Protein AF-0000000086187328 (afdb_homodimer)

Solvent-accessible surface area (backbone atoms only — not comparable to full-atom values): 13832 Å² total; per-residue (Å²): 127,80,75,55,45,76,73,72,72,58,50,64,67,60,31,52,56,43,47,73,70,51,75,54,71,69,56,42,40,54,40,9,50,55,28,35,58,42,25,36,45,70,52,34,49,52,51,50,50,22,64,73,55,54,53,40,34,51,48,37,48,13,64,49,66,75,44,53,52,67,60,46,43,54,48,50,51,55,36,37,51,67,58,46,31,40,77,47,74,58,89,82,36,53,33,32,24,61,50,48,69,55,57,53,48,48,54,53,48,45,48,54,41,53,72,68,50,68,73,58,54,75,74,60,66,78,104,129,80,73,57,47,76,75,71,73,57,52,65,67,61,30,52,57,43,47,73,70,50,75,55,70,67,55,43,41,55,40,8,49,56,29,35,58,41,25,36,45,70,52,33,49,54,51,51,50,22,64,72,55,54,53,40,34,50,47,37,47,12,62,49,67,74,44,54,54,67,60,47,44,53,48,49,52,54,37,37,49,66,58,48,30,39,76,47,74,58,89,81,35,54,32,34,24,62,48,47,70,56,56,51,47,46,53,51,49,45,48,55,42,54,72,67,50,68,74,58,54,74,74,60,65,78,106

Secondary structure (DSSP, 8-state):
-----SS----HHHHHHHHHHPPPHHHHHHHHHHHHHHT-HHHHHHHHHHHHHS-EEHHHHHHHHT--HHHHHHHHHHHHHTTSEEEEEETTEEEEEESSHHHHHHHHHHHHHHHH-----HHHH--/-----SS----HHHHHHHHHHPPPHHHHHHHHHHHHHHT-HHHHHHHHHHHHHS-EEHHHHHHHHT--HHHHHHHHHHHHHTTSEEEEEETTEEEEEESSHHHHHHHHHHHHHHHH-----HHHH--

Nearest PDB structures (foldseek):
  1r22-assembly1_B  TM=9.665E-01  e=3.505E-08  Synechococcus elongatus PCC 7942 = FACHB-805
  6cdb-assembly1_A  TM=9.404E-01  e=9.919E-08  Staphylococcus aureus
  6cda-assembly1_A-2  TM=9.310E-01  e=1.130E-07  Staphylococcus aureus
  3f72-assembly1_B  TM=9.277E-01  e=3.641E-07  Staphylococcus aureus
  1u2w-assembly2_C  TM=8.969E-01  e=2.399E-06  Staphylococcus aureus

pLDDT: mean 88.68, std 14.96, range [42.22, 98.44]

InterPro domains:
  IPR001845 HTH ArsR-type DNA-binding domain [PF01022] (40-85)
  IPR001845 HTH ArsR-type DNA-binding domain [PR00778] (35-50)
  IPR001845 HTH ArsR-type DNA-binding domain [PR00778] (55-66)
  IPR001845 HTH ArsR-type DNA-binding domain [PR00778] (68-83)
  IPR001845 HTH ArsR-type DNA-binding domain [PR00778] (83-98)
  IPR001845 HTH ArsR-type DNA-binding domain [PS50987] (23-118)
  IPR001845 HTH ArsR-type DNA-binding domain [SM00418] (33-112)
  IPR011991 ArsR-like helix-turn-helix domain [cd00090] (35-98)
  IPR036388 Winged helix-like DNA-binding domain superfamily [G3DSA:1.10.10.10] (1-118)
  IPR036390 Winged helix DNA-binding domain superfamily [SSF46785] (18-113)
  IPR051011 Metal-responsive transcriptional regulator [PTHR43132] (14-117)

Sequence (254 aa):
MRDTCEDRLVDPERVSDVRTRMPSSPEVKNLADVFALLGDPNRLRLLVALSEAGELCVCDLAATCAMSESAVSHALRLLRAHRVVAVSRRGRRAYYRLEDAHVRMLLDLGRSHTEHATPLHPAEVAQMRDTCEDRLVDPERVSDVRTRMPSSPEVKNLADVFALLGDPNRLRLLVALSEAGELCVCDLAATCAMSESAVSHALRLLRAHRVVAVSRRGRRAYYRLEDAHVRMLLDLGRSHTEHATPLHPAEVAQ

Organism: NCBI:txid1656884

Structure (mmCIF, N/CA/C/O backbone):
data_AF-0000000086187328-model_v1
#
loop_
_entity.id
_entity.type
_entity.pdbx_description
1 polymer 'Helix-turn-helix transcriptional regulator'
#
loop_
_atom_site.group_PDB
_atom_site.id
_atom_site.type_symbol
_atom_site.label_atom_id
_atom_site.label_alt_id
_atom_site.label_comp_id
_atom_site.label_asym_id
_atom_site.label_entity_id
_atom_site.label_seq_id
_atom_site.pdbx_PDB_ins_code
_atom_site.Cartn_x
_atom_site.Cartn_y
_atom_site.Cartn_z
_atom_site.occupancy
_atom_site.B_iso_or_equiv
_atom_site.auth_seq_id
_atom_site.auth_comp_id
_atom_site.auth_asym_id
_atom_site.auth_atom_id
_atom_site.pdbx_PDB_model_num
ATOM 1 N N . MET A 1 1 ? 11.82 -14.109 -22.047 1 42.47 1 MET A N 1
ATOM 2 C CA . MET A 1 1 ? 11.297 -15.461 -22.172 1 42.47 1 MET A CA 1
ATOM 3 C C . MET A 1 1 ? 9.922 -15.57 -21.516 1 42.47 1 MET A C 1
ATOM 5 O O . MET A 1 1 ? 9.719 -15.086 -20.406 1 42.47 1 MET A O 1
ATOM 9 N N . ARG A 1 2 ? 8.93 -15.727 -22.359 1 51.53 2 ARG A N 1
ATOM 10 C CA . ARG A 1 2 ? 7.531 -15.844 -21.953 1 51.53 2 ARG A CA 1
ATOM 11 C C . ARG A 1 2 ? 7.355 -16.984 -20.938 1 51.53 2 ARG A C 1
ATOM 13 O O . ARG A 1 2 ? 7.715 -18.125 -21.219 1 51.53 2 ARG A O 1
ATOM 20 N N . ASP A 1 3 ? 7.465 -16.688 -19.719 1 54.62 3 ASP A N 1
ATOM 21 C CA . ASP A 1 3 ? 7.27 -17.75 -18.734 1 54.62 3 ASP A CA 1
ATOM 22 C C . ASP A 1 3 ? 5.953 -18.5 -18.984 1 54.62 3 ASP A C 1
ATOM 24 O O . ASP A 1 3 ? 4.953 -18.219 -18.312 1 54.62 3 ASP A O 1
ATOM 28 N N . THR A 1 4 ? 5.73 -18.719 -20.266 1 54.19 4 THR A N 1
ATOM 29 C CA . THR A 1 4 ? 4.477 -19.406 -20.547 1 54.19 4 THR A CA 1
ATOM 30 C C . THR A 1 4 ? 4.559 -20.875 -20.109 1 54.19 4 THR A C 1
ATOM 32 O O . THR A 1 4 ? 5.602 -21.516 -20.25 1 54.19 4 THR A O 1
ATOM 35 N N . CYS A 1 5 ? 3.73 -21.25 -19.141 1 57.16 5 CYS A N 1
ATOM 36 C 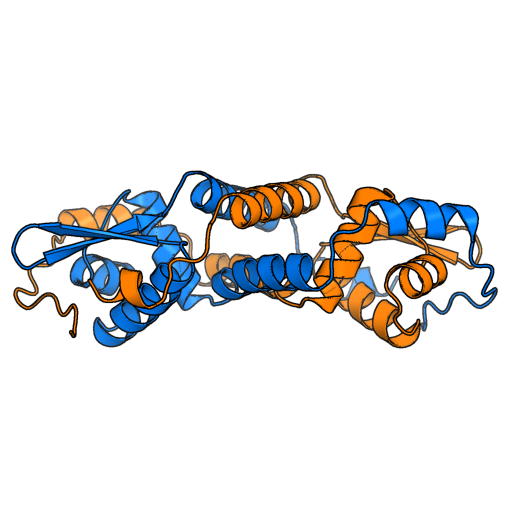CA . CYS A 1 5 ? 3.602 -22.672 -18.797 1 57.16 5 CYS A CA 1
ATOM 37 C C . CYS A 1 5 ? 3.248 -23.5 -20.016 1 57.16 5 CYS A C 1
ATOM 39 O O . CYS A 1 5 ? 2.158 -23.359 -20.578 1 57.16 5 CYS A O 1
ATOM 41 N N . GLU A 1 6 ? 4.109 -23.766 -20.859 1 53.56 6 GLU A N 1
ATOM 42 C CA . GLU A 1 6 ? 3.812 -24.656 -22 1 53.56 6 GLU A CA 1
ATOM 43 C C . GLU A 1 6 ? 2.811 -25.734 -21.609 1 53.56 6 GLU A C 1
ATOM 45 O O . GLU A 1 6 ? 1.955 -26.109 -22.406 1 53.56 6 GLU A O 1
ATOM 50 N N . ASP A 1 7 ? 3.244 -26.609 -20.641 1 56.22 7 ASP A N 1
ATOM 51 C CA . ASP A 1 7 ? 2.262 -27.641 -20.328 1 56.22 7 ASP A CA 1
ATOM 52 C C . ASP A 1 7 ? 1.165 -27.109 -19.422 1 56.22 7 ASP A C 1
ATOM 54 O O . ASP A 1 7 ? 1.433 -26.734 -18.266 1 56.22 7 ASP A O 1
ATOM 58 N N . ARG A 1 8 ? 0.18 -26.5 -19.953 1 61.62 8 ARG A N 1
ATOM 59 C CA . ARG A 1 8 ? -1.033 -25.938 -19.375 1 61.62 8 ARG A CA 1
ATOM 60 C C . ARG A 1 8 ? -1.608 -26.844 -18.297 1 61.62 8 ARG A C 1
ATOM 62 O O . ARG A 1 8 ? -2.781 -27.219 -18.344 1 61.62 8 ARG A O 1
ATOM 69 N N . LEU A 1 9 ? -0.708 -27.672 -17.656 1 77.94 9 LEU A N 1
ATOM 70 C CA . LEU A 1 9 ? -1.38 -28.578 -16.719 1 77.94 9 LEU A CA 1
ATOM 71 C C . LEU A 1 9 ? -1.799 -27.844 -15.461 1 77.94 9 LEU A C 1
ATOM 73 O O . LEU A 1 9 ? -1.062 -27.828 -14.469 1 77.94 9 LEU A O 1
ATOM 77 N N . VAL A 1 10 ? -2.861 -27.203 -15.586 1 86.38 10 VAL A N 1
ATOM 78 C CA . VAL A 1 10 ? -3.502 -26.594 -14.422 1 86.38 10 VAL A CA 1
ATOM 79 C C . VAL A 1 10 ? -3.883 -27.688 -13.414 1 86.38 10 VAL A C 1
ATOM 81 O O . VAL A 1 10 ? -4.371 -28.75 -13.797 1 86.38 10 VAL A O 1
ATOM 84 N N . ASP A 1 11 ? -3.463 -27.484 -12.18 1 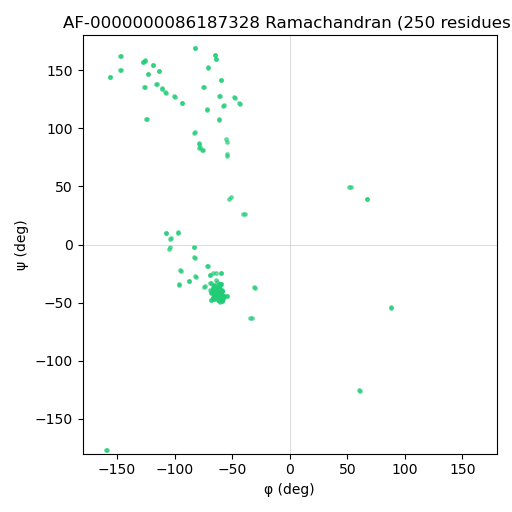91.56 11 ASP A N 1
ATOM 85 C CA . ASP A 1 11 ? -3.91 -28.344 -11.094 1 91.56 11 ASP A CA 1
ATOM 86 C C . ASP A 1 11 ? -5.273 -27.906 -10.562 1 91.56 11 ASP A C 1
ATOM 88 O O . ASP A 1 11 ? -5.355 -27.031 -9.703 1 91.56 11 ASP A O 1
ATOM 92 N N . PRO A 1 12 ? -6.336 -28.578 -11.086 1 92.06 12 PRO A N 1
ATOM 93 C CA . PRO A 1 12 ? -7.68 -28.078 -10.781 1 92.06 12 PRO A CA 1
ATOM 94 C C . PRO A 1 12 ? -7.984 -28.078 -9.289 1 92.06 12 PRO A C 1
ATOM 96 O O . PRO A 1 12 ? -8.727 -27.219 -8.805 1 92.06 12 PRO A O 1
ATOM 99 N N . GLU A 1 13 ? -7.449 -29.062 -8.555 1 93.38 13 GLU A N 1
ATOM 100 C CA . GLU A 1 13 ? -7.691 -29.109 -7.117 1 93.38 13 GLU A CA 1
ATOM 101 C C . GLU A 1 13 ? -7.047 -27.938 -6.398 1 93.38 13 GLU A C 1
ATOM 103 O O . GLU A 1 13 ? -7.668 -27.312 -5.527 1 93.38 13 GLU A O 1
ATOM 108 N N . ARG A 1 14 ? -5.832 -27.672 -6.734 1 93.31 14 ARG A N 1
ATOM 109 C CA . ARG A 1 14 ? -5.117 -26.547 -6.133 1 93.31 14 ARG A CA 1
ATOM 110 C C . ARG A 1 14 ? -5.797 -25.219 -6.473 1 93.31 14 ARG A C 1
ATOM 112 O O . ARG A 1 14 ? -5.977 -24.375 -5.602 1 93.31 14 ARG A O 1
ATOM 119 N N . VAL A 1 15 ? -6.16 -25.047 -7.688 1 95.38 15 VAL A N 1
ATOM 120 C CA . VAL A 1 15 ? -6.816 -23.828 -8.148 1 95.38 15 VAL A CA 1
ATOM 121 C C . VAL A 1 15 ? -8.133 -23.625 -7.395 1 95.38 15 VAL A C 1
ATOM 123 O O . VAL A 1 15 ? -8.422 -22.531 -6.922 1 95.38 15 VAL A O 1
ATOM 126 N N . SER A 1 16 ? -8.898 -24.719 -7.328 1 95.12 16 SER A N 1
ATOM 127 C CA . SER A 1 16 ? -10.18 -24.641 -6.629 1 95.12 16 SER A CA 1
ATOM 128 C C . SER A 1 16 ? -9.992 -24.266 -5.164 1 95.12 16 SER A C 1
ATOM 130 O O . SER A 1 16 ? -10.734 -23.453 -4.621 1 95.12 16 SER A O 1
ATOM 132 N N . ASP A 1 17 ? -9.023 -24.859 -4.531 1 96.19 17 ASP A N 1
ATOM 133 C CA . ASP A 1 17 ? -8.734 -24.594 -3.129 1 96.19 17 ASP A CA 1
ATOM 134 C C . ASP A 1 17 ? -8.414 -23.109 -2.908 1 96.19 17 ASP A C 1
ATOM 136 O O . ASP A 1 17 ? -8.961 -22.484 -1.998 1 96.19 17 ASP A O 1
ATOM 140 N N . VAL A 1 18 ? -7.562 -22.531 -3.705 1 96.69 18 VAL A N 1
ATOM 141 C CA . VAL A 1 18 ? -7.164 -21.125 -3.576 1 96.69 18 VAL A CA 1
ATOM 142 C C . VAL A 1 18 ? -8.359 -20.219 -3.871 1 96.69 18 VAL A C 1
ATOM 144 O O . VAL A 1 18 ? -8.586 -19.234 -3.172 1 96.69 18 VAL A O 1
ATOM 147 N N . ARG A 1 19 ? -9.141 -20.562 -4.879 1 95.88 19 ARG A N 1
ATOM 148 C CA . ARG A 1 19 ? -10.266 -19.734 -5.301 1 95.88 19 ARG A CA 1
ATOM 149 C C . ARG A 1 19 ? -11.273 -19.562 -4.168 1 95.88 19 ARG A C 1
ATOM 151 O O . ARG A 1 19 ? -11.891 -18.5 -4.031 1 95.88 19 ARG A O 1
ATOM 158 N N . THR A 1 20 ? -11.414 -20.609 -3.342 1 95.75 20 THR A N 1
ATOM 159 C CA . THR A 1 20 ? -12.398 -20.578 -2.264 1 95.75 20 THR A CA 1
ATOM 160 C C . THR A 1 20 ? -11.961 -19.625 -1.163 1 95.75 20 THR A C 1
ATOM 162 O O . THR A 1 20 ? -12.781 -19.188 -0.354 1 95.75 20 THR A O 1
ATOM 165 N N . ARG A 1 21 ? -10.734 -19.281 -1.108 1 95.31 21 ARG A N 1
ATOM 166 C CA . ARG A 1 21 ? -10.188 -18.438 -0.048 1 95.31 21 ARG A CA 1
ATOM 167 C C . ARG A 1 21 ? -9.945 -17.016 -0.543 1 95.31 21 ARG A C 1
ATOM 169 O O . ARG A 1 21 ? -9.547 -16.141 0.228 1 95.31 21 ARG A O 1
ATOM 176 N N . MET A 1 22 ? -10.211 -16.828 -1.791 1 95.62 22 MET A N 1
ATOM 177 C CA . MET A 1 22 ? -9.977 -15.531 -2.404 1 95.62 22 MET A CA 1
ATOM 178 C C . MET A 1 22 ? -11.047 -14.531 -1.996 1 95.62 22 MET A C 1
ATOM 180 O O . MET A 1 22 ? -12.234 -14.859 -1.979 1 95.62 22 MET A O 1
ATOM 184 N N . PRO A 1 23 ? -10.695 -13.305 -1.65 1 95.06 23 PRO A N 1
ATOM 185 C CA . PRO A 1 23 ? -11.719 -12.273 -1.479 1 95.06 23 PRO A CA 1
ATOM 186 C C . PRO A 1 23 ? -12.453 -11.945 -2.777 1 95.06 23 PRO A C 1
ATOM 188 O O . PRO A 1 23 ? -11.969 -12.281 -3.863 1 95.06 23 PRO A O 1
ATOM 191 N N . SER A 1 24 ? -13.648 -11.352 -2.588 1 95.56 24 SER A N 1
ATOM 192 C CA . SER A 1 24 ? -14.43 -10.93 -3.744 1 95.56 24 SER A CA 1
ATOM 193 C C . SER A 1 24 ? -13.719 -9.82 -4.52 1 95.56 24 SER A C 1
ATOM 195 O O . SER A 1 24 ? -12.797 -9.195 -4.004 1 95.56 24 SER A O 1
ATOM 197 N N . SER A 1 25 ? -14.133 -9.555 -5.793 1 95.44 25 SER A N 1
ATOM 198 C CA . SER A 1 25 ? -13.531 -8.531 -6.637 1 95.44 25 SER A CA 1
ATOM 199 C C . SER A 1 25 ? -13.672 -7.148 -6.012 1 95.44 25 SER A C 1
ATOM 201 O O . SER A 1 25 ? -12.719 -6.363 -6 1 95.44 25 SER A O 1
ATOM 203 N N . PRO A 1 26 ? -14.859 -6.832 -5.418 1 95.12 26 PRO A N 1
ATOM 204 C CA . PRO A 1 26 ? -14.977 -5.527 -4.762 1 95.12 26 PRO A CA 1
ATOM 205 C C . PRO A 1 26 ? -14.039 -5.383 -3.562 1 95.12 26 PRO A C 1
ATOM 207 O O . PRO A 1 26 ? -13.523 -4.293 -3.307 1 95.12 26 PRO A O 1
ATOM 210 N N . GLU A 1 27 ? -13.859 -6.441 -2.854 1 94.69 27 GLU A N 1
ATOM 211 C CA . GLU A 1 27 ? -12.953 -6.398 -1.716 1 94.69 27 GLU A CA 1
ATOM 212 C C . GLU A 1 27 ? -11.516 -6.137 -2.168 1 94.69 27 GLU A C 1
ATOM 214 O O . GLU A 1 27 ? -10.797 -5.348 -1.55 1 94.69 27 GLU A O 1
ATOM 219 N N . VAL A 1 28 ? -11.156 -6.785 -3.223 1 96.5 28 VAL A N 1
ATOM 220 C CA . VAL A 1 28 ? -9.82 -6.582 -3.768 1 96.5 28 VAL A CA 1
ATOM 221 C C . VAL A 1 28 ? -9.672 -5.141 -4.254 1 96.5 28 VAL A C 1
ATOM 223 O O . VAL A 1 28 ? -8.641 -4.5 -4.02 1 96.5 28 VAL A O 1
ATOM 226 N N . LYS A 1 29 ? -10.648 -4.676 -4.91 1 96.44 29 LYS A N 1
ATOM 227 C CA . LYS A 1 29 ? -10.617 -3.307 -5.422 1 96.44 29 LYS A CA 1
ATOM 228 C C . LYS A 1 29 ? -10.508 -2.297 -4.281 1 96.44 29 LYS A C 1
ATOM 230 O O . LYS A 1 29 ? -9.75 -1.331 -4.371 1 96.44 29 LYS A O 1
ATOM 235 N N . ASN A 1 30 ? -11.297 -2.492 -3.227 1 93.19 30 ASN A N 1
ATOM 236 C CA . ASN A 1 30 ? -11.219 -1.609 -2.068 1 93.19 30 ASN A CA 1
ATOM 237 C C . ASN A 1 30 ? -9.812 -1.591 -1.468 1 93.19 30 ASN A C 1
ATOM 239 O O . ASN A 1 30 ? -9.297 -0.527 -1.124 1 93.19 30 ASN A O 1
ATOM 243 N N . LEU A 1 31 ? -9.305 -2.762 -1.343 1 94.75 31 LEU A N 1
ATOM 244 C CA . LEU A 1 31 ? -7.949 -2.889 -0.815 1 94.75 31 LEU A CA 1
ATOM 245 C C . LEU A 1 31 ? -6.945 -2.195 -1.728 1 94.75 31 LEU A C 1
ATOM 247 O O . LEU A 1 31 ? -6.082 -1.448 -1.256 1 94.75 31 LEU A O 1
ATOM 251 N N . ALA A 1 32 ? -7.109 -2.402 -3.027 1 97.25 32 ALA A N 1
ATOM 252 C CA . ALA A 1 32 ? -6.227 -1.766 -4 1 97.25 32 ALA A CA 1
ATOM 253 C C . ALA A 1 32 ? -6.328 -0.245 -3.92 1 97.25 32 ALA A C 1
ATOM 255 O O . ALA A 1 32 ? -5.324 0.458 -4.043 1 97.25 32 ALA A O 1
ATOM 256 N N . ASP A 1 33 ? -7.469 0.259 -3.703 1 94.06 33 ASP A N 1
ATOM 257 C CA . ASP A 1 33 ? -7.691 1.697 -3.604 1 94.06 33 ASP A CA 1
ATOM 258 C C . ASP A 1 33 ? -6.902 2.297 -2.439 1 94.06 33 ASP A C 1
ATOM 260 O O . ASP A 1 33 ? -6.332 3.381 -2.564 1 94.06 33 ASP A O 1
ATOM 264 N N . VAL A 1 34 ? -6.891 1.599 -1.36 1 92.75 34 VAL A N 1
ATOM 265 C CA . VAL A 1 34 ? -6.152 2.066 -0.192 1 92.75 34 VAL A CA 1
ATOM 266 C C . VAL A 1 34 ? -4.664 2.152 -0.521 1 92.75 34 VAL A C 1
ATOM 268 O O . VAL A 1 34 ? -4.02 3.166 -0.248 1 92.75 34 VAL A O 1
ATOM 271 N N . PHE A 1 35 ? -4.152 1.093 -1.113 1 96.81 35 PHE A N 1
ATOM 272 C CA . PHE A 1 35 ? -2.736 1.093 -1.469 1 96.81 35 PHE A CA 1
ATOM 273 C C . PHE A 1 35 ? -2.438 2.176 -2.498 1 96.81 35 PHE A C 1
ATOM 275 O O . PHE A 1 35 ? -1.388 2.82 -2.441 1 96.81 35 PHE A O 1
ATOM 282 N N . ALA A 1 36 ? -3.359 2.369 -3.395 1 96.88 36 ALA A N 1
ATOM 283 C CA . ALA A 1 36 ? -3.186 3.391 -4.426 1 96.88 36 ALA A CA 1
ATOM 284 C C . ALA A 1 36 ? -3.1 4.781 -3.805 1 96.88 36 ALA A C 1
ATOM 286 O O . ALA A 1 36 ? -2.338 5.633 -4.273 1 96.88 36 ALA A O 1
ATOM 287 N N . LEU A 1 37 ? -3.842 4.996 -2.812 1 94.44 37 LEU A N 1
ATOM 288 C CA . LEU A 1 37 ? -3.801 6.277 -2.115 1 94.44 37 LEU A CA 1
ATOM 289 C C . LEU A 1 37 ? -2.416 6.535 -1.532 1 94.44 37 LEU A C 1
ATOM 291 O O . LEU A 1 37 ? -1.95 7.676 -1.508 1 94.44 37 LEU A O 1
ATOM 295 N N . LEU A 1 38 ? -1.812 5.504 -1.114 1 96.5 38 LEU A N 1
ATOM 296 C CA . LEU A 1 38 ? -0.49 5.594 -0.506 1 96.5 38 LEU A CA 1
ATOM 297 C C . LEU A 1 38 ? 0.598 5.633 -1.575 1 96.5 38 LEU A C 1
ATOM 299 O O . LEU A 1 38 ? 1.757 5.934 -1.276 1 96.5 38 LEU A O 1
ATOM 303 N N . GLY A 1 39 ? 0.173 5.359 -2.793 1 97.62 39 GLY A N 1
ATOM 304 C CA . GLY A 1 39 ? 1.139 5.211 -3.871 1 97.62 39 GLY A CA 1
ATOM 305 C C . GLY A 1 39 ? 1.558 6.535 -4.48 1 97.62 39 GLY A C 1
ATOM 306 O O . GLY A 1 39 ? 2.406 6.574 -5.375 1 97.62 39 GLY A O 1
ATOM 307 N N . ASP A 1 40 ? 1.029 7.664 -4.055 1 97.5 40 ASP A N 1
ATOM 308 C CA . ASP A 1 40 ? 1.421 9.008 -4.48 1 97.5 40 ASP A CA 1
ATOM 309 C C . ASP A 1 40 ? 2.463 9.594 -3.533 1 97.5 40 ASP A C 1
ATOM 311 O O . ASP A 1 40 ? 2.221 9.719 -2.33 1 97.5 40 ASP A O 1
ATOM 315 N N . PRO A 1 41 ? 3.637 9.953 -4.137 1 97.56 41 PRO A N 1
ATOM 316 C CA . PRO A 1 41 ? 4.711 10.398 -3.246 1 97.56 41 PRO A CA 1
ATOM 317 C C . PRO A 1 41 ? 4.34 11.641 -2.443 1 97.56 41 PRO A C 1
ATOM 319 O O . PRO A 1 41 ? 4.777 11.797 -1.3 1 97.56 41 PRO A O 1
ATOM 322 N N . ASN A 1 42 ? 3.582 12.508 -3 1 97.06 42 ASN A N 1
ATOM 323 C CA . ASN A 1 42 ? 3.191 13.711 -2.27 1 97.06 42 ASN A CA 1
ATOM 324 C C . ASN A 1 42 ? 2.256 13.383 -1.109 1 97.06 42 ASN A C 1
ATOM 326 O O . ASN A 1 42 ? 2.463 13.844 0.012 1 97.06 42 ASN A O 1
ATOM 330 N N . ARG A 1 43 ? 1.288 12.609 -1.367 1 97.94 43 ARG A N 1
ATOM 331 C CA . ARG A 1 43 ? 0.394 12.188 -0.294 1 97.94 43 ARG A CA 1
ATOM 332 C C . ARG A 1 43 ? 1.15 11.398 0.771 1 97.94 43 ARG A C 1
ATOM 334 O O . ARG A 1 43 ? 0.902 11.562 1.967 1 97.94 43 ARG A O 1
ATOM 341 N N . LEU A 1 44 ? 1.991 10.57 0.301 1 98.12 44 LEU A N 1
ATOM 342 C CA . LEU A 1 44 ? 2.75 9.75 1.235 1 98.12 44 LEU A CA 1
ATOM 343 C C . LEU A 1 44 ? 3.627 10.609 2.135 1 98.12 44 LEU A C 1
ATOM 345 O O . LEU A 1 44 ? 3.783 10.32 3.322 1 98.12 44 LEU A O 1
ATOM 349 N N . ARG A 1 45 ? 4.191 11.602 1.599 1 98.12 45 ARG A N 1
ATOM 350 C CA . ARG A 1 45 ? 5.02 12.516 2.381 1 98.12 45 ARG A CA 1
ATOM 351 C C . ARG A 1 45 ? 4.215 13.148 3.508 1 98.12 45 ARG A C 1
ATOM 353 O O . ARG A 1 45 ? 4.699 13.266 4.637 1 98.12 45 ARG A O 1
ATOM 360 N N . LEU A 1 46 ? 3.025 13.555 3.225 1 98.44 46 LEU A N 1
ATOM 361 C CA . LEU A 1 46 ? 2.143 14.117 4.242 1 98.44 46 LEU A CA 1
ATOM 362 C C . LEU A 1 46 ? 1.87 13.102 5.344 1 98.44 46 LEU A C 1
ATOM 364 O O . LEU A 1 46 ? 1.888 13.445 6.527 1 98.44 46 LEU A O 1
ATOM 368 N N . LEU A 1 47 ? 1.633 11.891 4.918 1 98.44 47 LEU A N 1
ATOM 369 C CA . LEU A 1 47 ? 1.305 10.844 5.875 1 98.44 47 LEU A CA 1
ATOM 370 C C . LEU A 1 47 ? 2.504 10.516 6.762 1 98.44 47 LEU A C 1
ATOM 372 O O . LEU A 1 47 ? 2.35 10.266 7.957 1 98.44 47 LEU A O 1
ATOM 376 N N . VAL A 1 48 ? 3.637 10.508 6.188 1 98 48 VAL A N 1
ATOM 377 C CA . VAL A 1 48 ? 4.848 10.266 6.965 1 98 48 VAL A CA 1
ATOM 378 C C . VAL A 1 48 ? 5.055 11.391 7.969 1 98 48 VAL A C 1
ATOM 380 O O . VAL A 1 48 ? 5.375 11.141 9.133 1 98 48 VAL A O 1
ATOM 383 N N . ALA A 1 49 ? 4.859 12.625 7.547 1 98.38 49 ALA A N 1
ATOM 384 C CA . ALA A 1 49 ? 4.957 13.773 8.445 1 98.38 49 ALA A CA 1
ATOM 385 C C . ALA A 1 49 ? 3.994 13.633 9.625 1 98.38 49 ALA A C 1
ATOM 387 O O . ALA A 1 49 ? 4.367 13.867 10.773 1 98.38 49 ALA A O 1
ATOM 388 N N . LEU A 1 50 ? 2.82 13.234 9.336 1 98.25 50 LEU A N 1
ATOM 389 C CA . LEU A 1 50 ? 1.813 13.047 10.383 1 98.25 50 LEU A CA 1
ATOM 390 C C . LEU A 1 50 ? 2.209 11.906 11.32 1 98.25 50 LEU A C 1
ATOM 392 O O . LEU A 1 50 ? 1.981 11.992 12.523 1 98.25 50 LEU A O 1
ATOM 396 N N . SER A 1 51 ? 2.693 10.867 10.68 1 97.5 51 SER A N 1
ATOM 397 C CA . SER A 1 51 ? 3.133 9.742 11.5 1 97.5 51 SER A CA 1
ATOM 398 C C . SER A 1 51 ? 4.219 10.164 12.484 1 97.5 51 SER A C 1
ATOM 400 O O . SER A 1 51 ? 4.227 9.727 13.633 1 97.5 51 SER A O 1
ATOM 402 N N . GLU A 1 52 ? 5.094 10.969 12.109 1 96.44 52 GLU A N 1
ATOM 403 C CA . GLU A 1 52 ? 6.207 11.43 12.93 1 96.44 52 GLU A CA 1
ATOM 404 C C . GLU A 1 52 ? 5.734 12.43 13.984 1 96.44 52 GLU A C 1
ATOM 406 O O . GLU A 1 52 ? 6.203 12.414 15.125 1 96.44 52 GLU A O 1
ATOM 411 N N . ALA A 1 53 ? 4.789 13.25 13.641 1 96.88 53 ALA A N 1
ATOM 412 C CA . ALA A 1 53 ? 4.402 14.375 14.484 1 96.88 53 ALA A CA 1
ATOM 413 C C . ALA A 1 53 ? 3.227 14.008 15.383 1 96.88 53 ALA A C 1
ATOM 415 O O . ALA A 1 53 ? 2.986 14.664 16.391 1 96.88 53 ALA A O 1
ATOM 416 N N . GLY A 1 54 ? 2.455 12.992 14.984 1 96.56 54 GLY A N 1
ATOM 417 C CA . GLY A 1 54 ? 1.206 12.688 15.656 1 96.56 54 GLY A CA 1
ATOM 418 C C . GLY A 1 54 ? 0.019 13.445 15.094 1 96.56 54 GLY A C 1
ATOM 419 O O . GLY A 1 54 ? -0.979 12.836 14.703 1 96.56 54 GLY A O 1
ATOM 420 N N . GLU A 1 55 ? 0.131 14.758 15.039 1 96.88 55 GLU A N 1
ATOM 421 C CA . GLU A 1 55 ? -0.882 15.656 14.484 1 96.88 55 GLU A CA 1
ATOM 422 C C . GLU A 1 55 ? -0.266 16.969 14.031 1 96.88 55 GLU A C 1
ATOM 424 O O . GLU A 1 55 ? 0.653 17.484 14.664 1 96.88 55 GLU A O 1
ATOM 429 N N . LEU A 1 56 ? -0.805 17.5 12.93 1 96.88 56 LEU A N 1
ATOM 430 C CA . LEU A 1 56 ? -0.344 18.781 12.398 1 96.88 56 LEU A CA 1
ATOM 431 C C . LEU A 1 56 ? -1.492 19.547 11.75 1 96.88 56 LEU A C 1
ATOM 433 O O . LEU A 1 56 ? -2.432 18.938 11.227 1 96.88 56 LEU A O 1
ATOM 437 N N . CYS A 1 57 ? -1.404 20.859 11.797 1 95.5 57 CYS A N 1
ATOM 438 C CA . CYS A 1 57 ? -2.355 21.641 11.023 1 95.5 57 CYS A CA 1
ATOM 439 C C . CYS A 1 57 ? -1.913 21.766 9.57 1 95.5 57 CYS A C 1
ATOM 441 O O . CYS A 1 57 ? -0.771 21.438 9.234 1 95.5 57 CYS A O 1
ATOM 443 N N . VAL A 1 58 ? -2.775 22.25 8.719 1 95.38 58 VAL A N 1
ATOM 444 C CA . VAL A 1 58 ? -2.545 22.328 7.285 1 95.38 58 VAL A CA 1
ATOM 445 C C . VAL A 1 58 ? -1.303 23.172 7.008 1 95.38 58 VAL A C 1
ATOM 447 O O . VAL A 1 58 ? -0.438 22.781 6.223 1 95.38 58 VAL A O 1
ATOM 450 N N . CYS A 1 59 ? -1.137 24.312 7.691 1 94.19 59 CYS A N 1
ATOM 4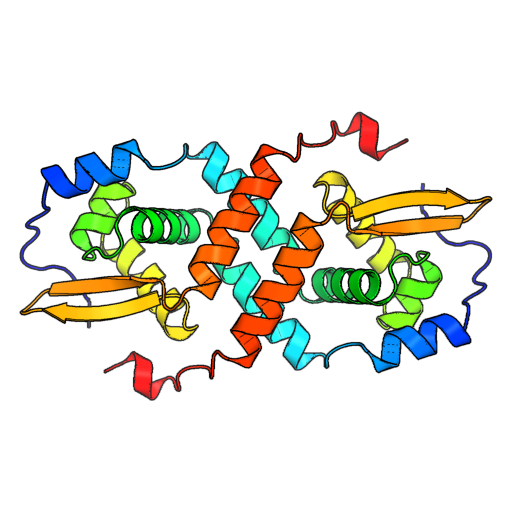51 C CA . CYS A 1 59 ? -0.019 25.203 7.43 1 94.19 59 CYS A CA 1
ATOM 452 C C . CYS A 1 59 ? 1.301 24.578 7.863 1 94.19 59 CYS A C 1
ATOM 454 O O . CYS A 1 59 ? 2.314 24.719 7.176 1 94.19 59 CYS A O 1
ATOM 456 N N . ASP A 1 60 ? 1.289 23.891 9.031 1 96.19 60 ASP A N 1
ATOM 457 C CA . ASP A 1 60 ? 2.5 23.203 9.469 1 96.19 60 ASP A CA 1
ATOM 458 C C . ASP A 1 60 ? 2.871 22.078 8.492 1 96.19 60 ASP A C 1
ATOM 460 O O . ASP A 1 60 ? 4.051 21.859 8.219 1 96.19 60 ASP A O 1
ATOM 464 N N . LEU A 1 61 ? 1.899 21.344 8.016 1 97.12 61 LEU A N 1
ATOM 465 C CA . LEU A 1 61 ? 2.131 20.281 7.043 1 97.12 61 LEU A CA 1
ATOM 466 C C . LEU A 1 61 ? 2.727 20.844 5.758 1 97.12 61 LEU A C 1
ATOM 468 O O . LEU A 1 61 ? 3.674 20.281 5.203 1 97.12 61 LEU A O 1
ATOM 472 N N . ALA A 1 62 ? 2.119 21.953 5.301 1 96.81 62 ALA A N 1
ATOM 473 C CA . ALA A 1 62 ? 2.592 22.594 4.082 1 96.81 62 ALA A CA 1
ATOM 474 C C . ALA A 1 62 ? 4.051 23.016 4.219 1 96.81 62 ALA A C 1
ATOM 476 O O . ALA A 1 62 ? 4.859 22.781 3.32 1 96.81 62 ALA A O 1
ATOM 477 N N . ALA A 1 63 ? 4.406 23.594 5.332 1 96.12 63 ALA A N 1
ATOM 478 C CA . ALA A 1 63 ? 5.773 24.031 5.598 1 96.12 63 ALA A CA 1
ATOM 479 C C . ALA A 1 63 ? 6.719 22.844 5.707 1 96.12 63 ALA A C 1
ATOM 481 O O . ALA A 1 63 ? 7.816 22.859 5.141 1 96.12 63 ALA A O 1
ATOM 482 N N . THR A 1 64 ? 6.293 21.828 6.445 1 96.69 64 THR A N 1
ATOM 483 C CA . THR A 1 64 ? 7.105 20.625 6.664 1 96.69 64 THR A CA 1
ATOM 484 C C . THR A 1 64 ? 7.422 19.938 5.336 1 96.69 64 THR A C 1
ATOM 486 O O . THR A 1 64 ? 8.539 19.469 5.133 1 96.69 64 THR A O 1
ATOM 489 N N . CYS A 1 65 ? 6.5 19.875 4.41 1 97.31 65 CYS A N 1
ATOM 490 C CA . CYS A 1 65 ? 6.605 19.062 3.197 1 97.31 65 CYS A CA 1
ATOM 491 C C . CYS A 1 65 ? 6.934 19.938 1.992 1 97.31 65 CYS A C 1
ATOM 493 O O . CYS A 1 65 ? 6.988 19.453 0.862 1 97.31 65 CYS A O 1
ATOM 495 N N . ALA A 1 66 ? 7.16 21.203 2.182 1 95.38 66 ALA A N 1
ATOM 496 C CA . ALA A 1 66 ? 7.48 22.141 1.114 1 95.38 66 ALA A CA 1
ATOM 497 C C . ALA A 1 66 ? 6.441 22.094 0 1 95.38 66 ALA A C 1
ATOM 499 O O . ALA A 1 66 ? 6.789 21.984 -1.179 1 95.38 66 ALA A O 1
ATOM 500 N N . MET A 1 67 ? 5.184 22.172 0.4 1 96.25 67 MET A N 1
ATOM 501 C CA . MET A 1 67 ? 4.035 22.188 -0.5 1 96.25 67 MET A CA 1
ATOM 502 C C . MET A 1 67 ? 3.154 23.406 -0.228 1 96.25 67 MET A C 1
ATOM 504 O O . MET A 1 67 ? 3.227 24 0.848 1 96.25 67 MET A O 1
ATOM 508 N N . SER A 1 68 ? 2.371 23.75 -1.255 1 95.88 68 SER A N 1
ATOM 509 C CA . SER A 1 68 ? 1.395 24.797 -1.015 1 95.88 68 SER A CA 1
ATOM 510 C C . SER A 1 68 ? 0.268 24.328 -0.108 1 95.88 68 SER A C 1
ATOM 512 O O . SER A 1 68 ? -0.064 23.141 -0.1 1 95.88 68 SER A O 1
ATOM 514 N N . GLU A 1 69 ? -0.315 25.219 0.605 1 93.75 69 GLU A N 1
ATOM 515 C CA . GLU A 1 69 ? -1.454 24.875 1.451 1 93.75 69 GLU A CA 1
ATOM 516 C C . GLU A 1 69 ? -2.617 24.344 0.622 1 93.75 69 GLU A C 1
ATOM 518 O O . GLU A 1 69 ? -3.363 23.469 1.078 1 93.75 69 GLU A O 1
ATOM 523 N N . SER A 1 70 ? -2.793 24.906 -0.479 1 95 70 SER A N 1
ATOM 524 C CA . SER A 1 70 ? -3.861 24.438 -1.356 1 95 70 SER A CA 1
ATOM 525 C C . SER A 1 70 ? -3.66 22.984 -1.743 1 95 70 SER A C 1
ATOM 527 O O . SER A 1 70 ? -4.609 22.188 -1.74 1 95 70 SER A O 1
ATOM 529 N N . ALA A 1 71 ? -2.43 22.594 -2.156 1 95.81 71 ALA A N 1
ATOM 530 C CA . ALA A 1 71 ? -2.105 21.219 -2.51 1 95.81 71 ALA A CA 1
ATOM 531 C C . ALA A 1 71 ? -2.305 20.281 -1.317 1 95.81 71 ALA A C 1
ATOM 533 O O . ALA A 1 71 ? -2.865 19.188 -1.459 1 95.81 71 ALA A O 1
ATOM 534 N N . VAL A 1 72 ? -1.837 20.703 -0.235 1 97.19 72 VAL A N 1
ATOM 535 C CA . VAL A 1 72 ? -1.966 19.938 0.993 1 97.19 72 VAL A CA 1
ATOM 536 C C . VAL A 1 72 ? -3.441 19.734 1.331 1 97.19 72 VAL A C 1
ATOM 538 O O . VAL A 1 72 ? -3.873 18.625 1.651 1 97.19 72 VAL A O 1
ATOM 541 N N . SER A 1 73 ? -4.18 20.766 1.26 1 95.31 73 SER A N 1
ATOM 542 C CA . SER A 1 73 ? -5.605 20.703 1.573 1 95.31 73 SER A CA 1
ATOM 543 C C . SER A 1 73 ? -6.324 19.719 0.651 1 95.31 73 SER A C 1
ATOM 545 O O . SER A 1 73 ? -7.145 18.922 1.106 1 95.31 73 SER A O 1
ATOM 547 N N . HIS A 1 74 ? -6.047 19.828 -0.535 1 95.5 74 HIS A N 1
ATOM 548 C CA . HIS A 1 74 ? -6.652 18.922 -1.497 1 95.5 74 HIS A CA 1
ATOM 549 C C . HIS A 1 74 ? -6.312 17.469 -1.171 1 95.5 74 HIS A C 1
ATOM 551 O O . HIS A 1 74 ? -7.195 16.609 -1.14 1 95.5 74 HIS A O 1
ATOM 557 N N . ALA A 1 75 ? -5.035 17.219 -0.935 1 96.75 75 ALA A N 1
ATOM 558 C CA . ALA A 1 75 ? -4.59 15.867 -0.601 1 96.75 75 ALA A CA 1
ATOM 559 C C . ALA A 1 75 ? -5.266 15.367 0.674 1 96.75 75 ALA A C 1
ATOM 561 O O . ALA A 1 75 ? -5.711 14.219 0.739 1 96.75 75 ALA A O 1
ATOM 562 N N . LEU A 1 76 ? -5.363 16.219 1.647 1 97.12 76 LEU A N 1
ATOM 563 C CA . LEU A 1 76 ? -5.945 15.844 2.932 1 97.12 76 LEU A CA 1
ATOM 564 C C . LEU A 1 76 ? -7.434 15.531 2.785 1 97.12 76 LEU A C 1
ATOM 566 O O . LEU A 1 76 ? -7.953 14.633 3.447 1 97.12 76 LEU A O 1
ATOM 570 N N . ARG A 1 77 ? -8.094 16.266 1.962 1 95.31 77 ARG A N 1
ATOM 571 C CA . ARG A 1 77 ? -9.508 15.984 1.709 1 95.31 77 ARG A CA 1
ATOM 572 C C . ARG A 1 77 ? -9.695 14.609 1.089 1 95.31 77 ARG A C 1
ATOM 574 O O . ARG A 1 77 ? -10.578 13.852 1.498 1 95.31 77 ARG A O 1
ATOM 581 N N . LEU A 1 78 ? -8.891 14.32 0.147 1 94.38 78 LEU A N 1
ATOM 582 C CA . LEU A 1 78 ? -8.938 13.008 -0.49 1 94.38 78 LEU A CA 1
ATOM 583 C C . LEU A 1 78 ? -8.656 11.898 0.521 1 94.38 78 LEU A C 1
ATOM 585 O O . LEU A 1 78 ? -9.383 10.914 0.589 1 94.38 78 LEU A O 1
ATOM 589 N N . LEU A 1 79 ? -7.586 12.047 1.297 1 95.62 79 LEU A N 1
ATOM 590 C CA . LEU A 1 79 ? -7.172 11.062 2.285 1 95.62 79 LEU A CA 1
ATOM 591 C C . LEU A 1 79 ? -8.25 10.875 3.352 1 95.62 79 LEU A C 1
ATOM 593 O O . LEU A 1 79 ? -8.469 9.758 3.826 1 95.62 79 LEU A O 1
ATOM 597 N N . ARG A 1 80 ? -8.898 11.945 3.689 1 94.44 80 ARG A N 1
ATOM 598 C CA . ARG A 1 80 ? -9.961 11.891 4.688 1 94.44 80 ARG A CA 1
ATOM 599 C C . ARG A 1 80 ? -11.164 11.117 4.16 1 94.44 80 ARG A C 1
ATOM 601 O O . ARG A 1 80 ? -11.758 10.312 4.887 1 94.44 80 ARG A O 1
ATOM 608 N N . ALA A 1 81 ? -11.516 11.328 2.928 1 90.69 81 ALA A N 1
ATOM 609 C CA . ALA A 1 81 ? -12.648 10.664 2.299 1 90.69 81 ALA A CA 1
ATOM 610 C C . ALA A 1 81 ? -12.469 9.148 2.307 1 90.69 81 ALA A C 1
ATOM 612 O O . ALA A 1 81 ? -13.445 8.398 2.277 1 90.69 81 ALA A O 1
ATOM 613 N N . HIS A 1 82 ? -11.234 8.695 2.375 1 89.62 82 HIS A N 1
ATOM 614 C CA . HIS A 1 82 ? -10.945 7.27 2.354 1 89.62 82 HIS A CA 1
ATOM 615 C C . HIS A 1 82 ? -10.5 6.773 3.727 1 89.62 82 HIS A C 1
ATOM 617 O O . HIS A 1 82 ? -9.891 5.707 3.84 1 89.62 82 HIS A O 1
ATOM 623 N N . ARG A 1 83 ? -10.602 7.535 4.727 1 91 83 ARG A N 1
ATOM 624 C CA . ARG A 1 83 ? -10.367 7.191 6.125 1 91 83 ARG A CA 1
ATOM 625 C C . ARG A 1 83 ? -8.898 6.871 6.375 1 91 83 ARG A C 1
ATOM 627 O O . ARG A 1 83 ? -8.578 5.906 7.07 1 91 83 ARG A O 1
ATOM 634 N N . VAL A 1 84 ? -8.133 7.559 5.797 1 95.12 84 VAL A N 1
ATOM 635 C CA . VAL A 1 84 ? -6.691 7.422 6 1 95.12 84 VAL A CA 1
ATOM 636 C C . VAL A 1 84 ? -6.215 8.445 7.027 1 95.12 84 VAL A C 1
ATOM 638 O O . VAL A 1 84 ? -5.312 8.164 7.82 1 95.12 84 VAL A O 1
ATOM 641 N N . VAL A 1 85 ? -6.855 9.617 7.008 1 97.12 85 VAL A N 1
ATOM 642 C CA . VAL A 1 85 ? -6.566 10.633 8.016 1 97.12 85 VAL A CA 1
ATOM 643 C C . VAL A 1 85 ? -7.867 11.086 8.68 1 97.12 85 VAL A C 1
ATOM 645 O O . VAL A 1 85 ? -8.953 10.891 8.125 1 97.12 85 VAL A O 1
ATOM 648 N N . ALA A 1 86 ? -7.719 11.578 9.82 1 96.69 86 ALA A N 1
ATOM 649 C CA . ALA A 1 86 ? -8.812 12.203 10.562 1 96.69 86 ALA A CA 1
ATOM 650 C C . ALA A 1 86 ? -8.508 13.672 10.852 1 96.69 86 ALA A C 1
ATOM 652 O O . ALA A 1 86 ? -7.348 14.078 10.875 1 96.69 86 ALA A O 1
ATOM 653 N N . VAL A 1 87 ? -9.562 14.422 11.023 1 96.25 87 VAL A N 1
ATOM 654 C CA . VAL A 1 87 ? -9.391 15.852 11.242 1 96.25 87 VAL A CA 1
ATOM 655 C C . VAL A 1 87 ? -10.109 16.266 12.516 1 96.25 87 VAL A C 1
ATOM 657 O O . VAL A 1 87 ? -11.164 15.727 12.852 1 96.25 87 VAL A O 1
ATOM 660 N N . SER A 1 88 ? -9.523 17.031 13.297 1 95 88 SER A N 1
ATOM 661 C CA . SER A 1 88 ? -10.141 17.734 14.422 1 95 88 SER A CA 1
ATOM 662 C C . SER A 1 88 ? -9.938 19.234 14.32 1 95 88 SER A C 1
ATOM 664 O O . SER A 1 88 ? -8.914 19.703 13.805 1 95 88 SER A O 1
ATOM 666 N N . ARG A 1 89 ? -10.914 20 14.781 1 91.56 89 ARG A N 1
ATOM 667 C CA . ARG A 1 89 ? -10.82 21.453 14.703 1 91.56 89 ARG A CA 1
ATOM 668 C C . ARG A 1 89 ? -10.562 22.047 16.078 1 91.56 89 ARG A C 1
ATOM 670 O O . ARG A 1 89 ? -11.148 21.609 17.078 1 91.56 89 ARG A O 1
ATOM 677 N N . ARG A 1 90 ? -9.641 22.859 16.156 1 88.56 90 ARG A N 1
ATOM 678 C CA . ARG A 1 90 ? -9.344 23.688 17.328 1 88.56 90 ARG A CA 1
ATOM 679 C C . ARG A 1 90 ? -9.328 25.156 16.953 1 88.56 90 ARG A C 1
ATOM 681 O O . ARG A 1 90 ? -8.367 25.641 16.344 1 88.56 90 ARG A O 1
ATOM 688 N N . GLY A 1 91 ? -10.406 25.828 17.438 1 88.5 91 GLY A N 1
ATOM 689 C CA . GLY A 1 91 ? -10.539 27.188 16.969 1 88.5 91 GLY A CA 1
ATOM 690 C C . GLY A 1 91 ? -10.688 27.297 15.461 1 88.5 91 GLY A C 1
ATOM 691 O O . GLY A 1 91 ? -11.57 26.672 14.875 1 88.5 91 GLY A O 1
ATOM 692 N N . ARG A 1 92 ? -9.859 28.062 14.836 1 85.94 92 ARG A N 1
ATOM 693 C CA . ARG A 1 92 ? -9.945 28.281 13.398 1 85.94 92 ARG A CA 1
ATOM 694 C C . ARG A 1 92 ? -8.984 27.359 12.648 1 85.94 92 ARG A C 1
ATOM 696 O O . ARG A 1 92 ? -8.742 27.547 11.453 1 85.94 92 ARG A O 1
ATOM 703 N N . ARG A 1 93 ? -8.438 26.438 13.367 1 89.62 93 ARG A N 1
ATOM 704 C CA . ARG A 1 93 ? -7.43 25.578 12.75 1 89.62 93 ARG A CA 1
ATOM 705 C C . ARG A 1 93 ? -7.898 24.141 12.688 1 89.62 93 ARG A C 1
ATOM 707 O O . ARG A 1 93 ? -8.531 23.641 13.625 1 89.62 93 ARG A O 1
ATOM 714 N N . ALA A 1 94 ? -7.602 23.594 11.57 1 93.88 94 ALA A N 1
ATOM 715 C CA . ALA A 1 94 ? -7.844 22.156 11.406 1 93.88 94 ALA A CA 1
ATOM 716 C C . ALA A 1 94 ? -6.559 21.359 11.602 1 93.88 94 ALA A C 1
ATOM 718 O O . ALA A 1 94 ? -5.531 21.656 10.984 1 93.88 94 ALA A O 1
ATOM 719 N N . TYR A 1 95 ? -6.684 20.359 12.516 1 95.62 95 TYR A N 1
ATOM 720 C CA . TYR A 1 95 ? -5.555 19.484 12.789 1 95.62 95 TYR A CA 1
ATOM 721 C C . TYR A 1 95 ? -5.82 18.078 12.266 1 95.62 95 TYR A C 1
ATOM 723 O O . TYR A 1 95 ? -6.914 17.531 12.445 1 95.62 95 TYR A O 1
ATOM 731 N N . TYR A 1 96 ? -4.781 17.625 11.625 1 97.5 96 TYR A N 1
ATOM 732 C CA . TYR A 1 96 ? -4.918 16.297 11.016 1 97.5 96 TYR A CA 1
ATOM 733 C C . TYR A 1 96 ? -4.004 15.289 11.695 1 97.5 96 TYR A C 1
ATOM 735 O O . TYR A 1 96 ? -2.92 15.641 12.164 1 97.5 96 TYR A O 1
ATOM 743 N N . ARG A 1 97 ? -4.453 14.031 11.703 1 97.94 97 ARG A N 1
ATOM 744 C CA . ARG A 1 97 ? -3.697 12.883 12.188 1 97.94 97 ARG A CA 1
ATOM 745 C C . ARG A 1 97 ? -4.035 11.625 11.391 1 97.94 97 ARG A C 1
ATOM 747 O O . ARG A 1 97 ? -5.031 11.594 10.672 1 97.94 97 ARG A O 1
ATOM 754 N N . LEU A 1 98 ? -3.148 10.625 11.508 1 97.5 98 LEU A N 1
ATOM 755 C CA . LEU A 1 98 ? -3.486 9.352 10.883 1 97.5 98 LEU A CA 1
ATOM 756 C C . LEU A 1 98 ? -4.777 8.789 11.469 1 97.5 98 LEU A C 1
ATOM 758 O O . LEU A 1 98 ? -5.023 8.906 12.672 1 97.5 98 LEU A O 1
ATOM 762 N N . GLU A 1 99 ? -5.598 8.188 10.656 1 94.81 99 GLU A N 1
ATOM 763 C CA . GLU A 1 99 ? -6.922 7.727 11.055 1 94.81 99 GLU A CA 1
ATOM 764 C C . GLU A 1 99 ? -6.836 6.691 12.172 1 94.81 99 GLU A C 1
ATOM 766 O O . GLU A 1 99 ? -7.617 6.73 13.125 1 94.81 99 GLU A O 1
ATOM 771 N N . ASP A 1 100 ? -5.949 5.746 12.086 1 91.19 100 ASP A N 1
ATOM 772 C CA . ASP A 1 100 ? -5.828 4.695 13.094 1 91.19 100 ASP A CA 1
ATOM 773 C C . ASP A 1 100 ? -4.449 4.047 13.047 1 91.19 100 ASP A C 1
ATOM 775 O O . ASP A 1 100 ? -3.57 4.492 12.305 1 91.19 100 ASP A O 1
ATOM 779 N N . ALA A 1 101 ? -4.324 3.055 13.883 1 93.38 101 ALA A N 1
ATOM 780 C CA . ALA A 1 101 ? -3.035 2.387 14.023 1 93.38 101 ALA A CA 1
ATOM 781 C C . ALA A 1 101 ? -2.682 1.595 12.773 1 93.38 101 ALA A C 1
ATOM 783 O O . ALA A 1 101 ? -1.506 1.345 12.5 1 93.38 101 ALA A O 1
ATOM 784 N N . HIS A 1 102 ? -3.678 1.178 12.031 1 93.69 102 HIS A N 1
ATOM 785 C CA . HIS A 1 102 ? -3.418 0.374 10.844 1 93.69 102 HIS A CA 1
ATOM 786 C C . HIS A 1 102 ? -2.635 1.167 9.797 1 93.69 102 HIS A C 1
ATOM 788 O O . HIS A 1 102 ? -1.674 0.657 9.219 1 93.69 102 HIS A O 1
ATOM 794 N N . VAL A 1 103 ? -2.994 2.422 9.648 1 95.38 103 VAL A N 1
ATOM 795 C CA . VAL A 1 103 ? -2.318 3.26 8.664 1 95.38 103 VAL A CA 1
ATOM 796 C C . VAL A 1 103 ? -0.858 3.457 9.07 1 95.38 103 VAL A C 1
ATOM 798 O O . VAL A 1 103 ? 0.043 3.357 8.234 1 95.38 103 VAL A O 1
ATOM 801 N N . ARG A 1 104 ? -0.675 3.686 10.32 1 96 104 ARG A N 1
ATOM 802 C CA . ARG A 1 104 ? 0.685 3.834 10.828 1 96 104 ARG A CA 1
ATOM 803 C C . ARG A 1 104 ? 1.5 2.566 10.594 1 96 104 ARG A C 1
ATOM 805 O O . ARG A 1 104 ? 2.658 2.635 10.172 1 96 104 ARG A O 1
ATOM 812 N N . MET A 1 105 ? 0.871 1.495 10.859 1 96.38 105 MET A N 1
ATOM 813 C CA . MET A 1 105 ? 1.552 0.213 10.703 1 96.38 105 MET A CA 1
ATOM 814 C C . MET A 1 105 ? 1.883 -0.045 9.234 1 96.38 105 MET A C 1
ATOM 816 O O . MET A 1 105 ? 2.932 -0.61 8.922 1 96.38 105 MET A O 1
ATOM 820 N N . LEU A 1 106 ? 0.987 0.308 8.352 1 96.31 106 LEU A N 1
ATOM 821 C CA . LEU A 1 106 ? 1.253 0.177 6.926 1 96.31 106 LEU A CA 1
ATOM 822 C C . LEU A 1 106 ? 2.488 0.979 6.527 1 96.31 106 LEU A C 1
ATOM 824 O O . LEU A 1 106 ? 3.355 0.475 5.809 1 96.31 106 LEU A O 1
ATOM 828 N N . LEU A 1 107 ? 2.604 2.23 6.973 1 96.38 107 LEU A N 1
ATOM 829 C CA . LEU A 1 107 ? 3.744 3.088 6.672 1 96.38 107 LEU A CA 1
ATOM 830 C C . LEU A 1 107 ? 5.035 2.482 7.215 1 96.38 107 LEU A C 1
ATOM 832 O O . LEU A 1 107 ? 6.039 2.414 6.504 1 96.38 107 LEU A O 1
ATOM 836 N N . ASP A 1 108 ? 4.961 2.027 8.469 1 95.56 108 ASP A N 1
ATOM 837 C CA . ASP A 1 108 ? 6.141 1.464 9.109 1 95.56 108 ASP A CA 1
ATOM 838 C C . ASP A 1 108 ? 6.617 0.206 8.383 1 95.56 108 ASP A C 1
ATOM 840 O O . ASP A 1 108 ? 7.812 0.036 8.148 1 95.56 108 ASP A O 1
ATOM 844 N N . LEU A 1 109 ? 5.66 -0.614 8.086 1 94.75 109 LEU A N 1
ATOM 845 C CA . LEU A 1 109 ? 5.988 -1.864 7.406 1 94.75 109 LEU A CA 1
ATOM 846 C C . LEU A 1 109 ? 6.531 -1.599 6.008 1 94.75 109 LEU A C 1
ATOM 848 O O . LEU A 1 109 ? 7.492 -2.236 5.578 1 94.75 109 LEU A O 1
ATOM 852 N N . GLY A 1 110 ? 5.855 -0.726 5.27 1 94.38 110 GLY A N 1
ATOM 853 C CA . GLY A 1 110 ? 6.363 -0.347 3.959 1 94.38 110 GLY A CA 1
ATOM 854 C C . GLY A 1 110 ? 7.789 0.172 3.998 1 94.38 110 GLY A C 1
ATOM 855 O O . GLY A 1 110 ? 8.609 -0.199 3.16 1 94.38 110 GLY A O 1
ATOM 856 N N . ARG A 1 111 ? 8.102 1.016 4.953 1 93.06 111 ARG A N 1
ATOM 857 C CA . ARG A 1 111 ? 9.445 1.567 5.105 1 93.06 111 ARG A CA 1
ATOM 858 C C . ARG A 1 111 ? 10.461 0.469 5.406 1 93.06 111 ARG A C 1
ATOM 860 O O . ARG A 1 111 ? 11.562 0.467 4.855 1 93.06 111 ARG A O 1
ATOM 867 N N . SER A 1 112 ? 10.07 -0.427 6.312 1 92.5 112 SER A N 1
ATOM 868 C CA . SER A 1 112 ? 10.938 -1.554 6.641 1 92.5 112 SER A CA 1
ATOM 869 C C . SER A 1 112 ? 11.234 -2.398 5.41 1 92.5 112 SER A C 1
ATOM 871 O O . SER A 1 112 ? 12.375 -2.83 5.207 1 92.5 112 SER A O 1
ATOM 873 N N . HIS A 1 113 ? 10.258 -2.604 4.57 1 91.19 113 HIS A N 1
ATOM 874 C CA . HIS A 1 113 ? 10.414 -3.402 3.359 1 91.19 113 HIS A CA 1
ATOM 875 C C . HIS A 1 113 ? 11.375 -2.736 2.381 1 91.19 113 HIS A C 1
ATOM 877 O O . HIS A 1 113 ? 12.25 -3.398 1.821 1 91.19 113 HIS A O 1
ATOM 883 N N . THR A 1 114 ? 11.219 -1.493 2.145 1 90.44 114 THR A N 1
ATOM 884 C CA . THR A 1 114 ? 12.023 -0.772 1.164 1 90.44 114 THR A CA 1
ATOM 885 C C . THR A 1 114 ? 13.461 -0.64 1.64 1 90.44 114 THR A C 1
ATOM 887 O O . THR A 1 114 ? 14.383 -0.547 0.825 1 90.44 114 THR A O 1
ATOM 890 N N . GLU A 1 115 ? 13.609 -0.528 2.941 1 86.19 115 GLU A N 1
ATOM 891 C CA . GLU A 1 115 ? 14.953 -0.456 3.494 1 86.19 115 GLU A CA 1
ATOM 892 C C . GLU A 1 115 ? 15.711 -1.768 3.287 1 86.19 115 GLU A C 1
ATOM 894 O O . GLU A 1 115 ? 16.938 -1.771 3.133 1 86.19 115 GLU A O 1
ATOM 899 N N . HIS A 1 116 ? 15 -2.814 3.352 1 80.06 116 HIS A N 1
ATOM 900 C CA . HIS A 1 116 ? 15.609 -4.137 3.24 1 80.06 116 HIS A CA 1
ATOM 901 C C . HIS A 1 116 ? 15.719 -4.57 1.782 1 80.06 116 HIS A C 1
ATOM 903 O O . HIS A 1 116 ? 16.562 -5.406 1.441 1 80.06 116 HIS A O 1
ATOM 909 N N . ALA A 1 117 ? 14.719 -4.078 0.992 1 67.38 117 ALA A N 1
ATOM 910 C CA . ALA A 1 117 ? 14.648 -4.562 -0.385 1 67.38 117 ALA A CA 1
ATOM 911 C C . ALA A 1 117 ? 15.672 -3.857 -1.266 1 67.38 117 ALA A C 1
ATOM 913 O O . ALA A 1 117 ? 15.719 -2.627 -1.313 1 67.38 117 ALA A O 1
ATOM 914 N N . THR A 1 118 ? 16.859 -4.352 -1.332 1 62.31 118 THR A N 1
ATOM 915 C CA . THR A 1 118 ? 17.781 -3.85 -2.34 1 62.31 118 THR A CA 1
ATOM 916 C C . THR A 1 118 ? 17.25 -4.102 -3.744 1 62.31 118 THR A C 1
ATOM 918 O O . THR A 1 118 ? 16.875 -5.23 -4.078 1 62.31 118 THR A O 1
ATOM 921 N N . PRO A 1 119 ? 16.766 -2.959 -4.48 1 56.91 119 PRO A N 1
ATOM 922 C CA . PRO A 1 119 ? 16.234 -3.227 -5.816 1 56.91 119 PRO A CA 1
ATOM 923 C C . PRO A 1 119 ? 17.094 -4.195 -6.617 1 56.91 119 PRO A C 1
ATOM 925 O O . PRO A 1 119 ? 18.312 -4.188 -6.484 1 56.91 119 PRO A O 1
ATOM 928 N N . LEU A 1 120 ? 16.469 -5.289 -7.012 1 56.88 120 LEU A N 1
ATOM 929 C CA . LEU A 1 120 ? 17.219 -6.184 -7.879 1 56.88 120 LEU A CA 1
ATOM 930 C C . LEU A 1 120 ? 17.688 -5.461 -9.141 1 56.88 120 LEU A C 1
ATOM 932 O O . LEU A 1 120 ? 16.984 -4.586 -9.648 1 56.88 120 LEU A O 1
ATOM 936 N N . HIS A 1 121 ? 19 -5.391 -9.375 1 53 121 HIS A N 1
ATOM 937 C CA . HIS A 1 121 ? 19.547 -4.914 -10.641 1 53 121 HIS A CA 1
ATOM 938 C C . HIS A 1 121 ? 18.859 -5.59 -11.82 1 53 121 HIS A C 1
ATOM 940 O O . HIS A 1 121 ? 18.469 -6.75 -11.734 1 53 121 HIS A O 1
ATOM 946 N N . PRO A 1 122 ? 18.312 -4.805 -12.805 1 51.25 122 PRO A N 1
ATOM 947 C CA . PRO A 1 122 ? 17.688 -5.37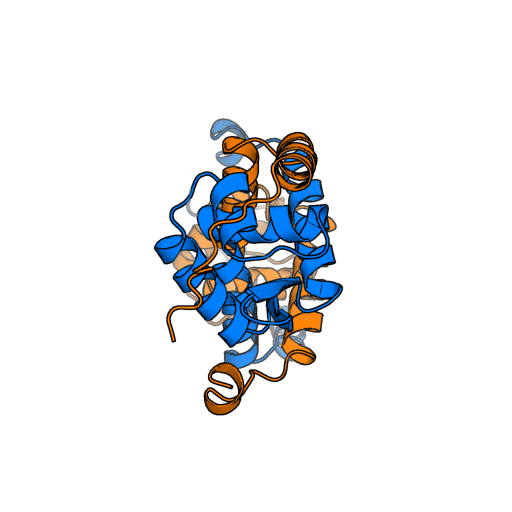9 -14 1 51.25 122 PRO A CA 1
ATOM 948 C C . PRO A 1 122 ? 18.328 -6.703 -14.422 1 51.25 122 PRO A C 1
ATOM 950 O O . PRO A 1 122 ? 17.656 -7.543 -15.031 1 51.25 122 PRO A O 1
ATOM 953 N N . ALA A 1 123 ? 19.562 -6.797 -14.266 1 51.53 123 ALA A N 1
ATOM 954 C CA . ALA A 1 123 ? 20.297 -7.977 -14.719 1 51.53 123 ALA A CA 1
ATOM 955 C C . ALA A 1 123 ? 19.859 -9.219 -13.953 1 51.53 123 ALA A C 1
ATOM 957 O O . ALA A 1 123 ? 20.094 -10.352 -14.398 1 51.53 123 ALA A O 1
ATOM 958 N N . GLU A 1 124 ? 19.516 -8.961 -12.844 1 53.47 124 GLU A N 1
ATOM 959 C CA . GLU A 1 124 ? 19.203 -10.125 -12.023 1 53.47 124 GLU A CA 1
ATOM 960 C C . GLU A 1 124 ? 17.781 -10.617 -12.289 1 53.47 124 GLU A C 1
ATOM 962 O O . GLU A 1 124 ? 17.438 -11.758 -11.969 1 53.47 124 GLU A O 1
ATOM 967 N N . VAL A 1 125 ? 16.922 -9.836 -12.68 1 53.66 125 VAL A N 1
ATOM 968 C CA . VAL A 1 125 ? 15.547 -10.211 -12.969 1 53.66 125 VAL A CA 1
ATOM 969 C C . VAL A 1 125 ? 15.5 -11.133 -14.18 1 53.66 125 VAL A C 1
ATOM 971 O O . VAL A 1 125 ? 14.539 -11.891 -14.352 1 53.66 125 VAL A O 1
ATOM 974 N N . ALA A 1 126 ? 16.266 -10.984 -15.25 1 50.53 126 ALA A N 1
ATOM 975 C CA . ALA A 1 126 ? 16.312 -11.727 -16.516 1 50.53 126 ALA A CA 1
ATOM 976 C C . ALA A 1 126 ? 16.781 -13.156 -16.297 1 50.53 126 ALA A C 1
ATOM 978 O O . ALA A 1 126 ? 16.516 -14.039 -17.109 1 50.53 126 ALA A O 1
ATOM 979 N N . GLN A 1 127 ? 17.5 -13.422 -15.266 1 42.81 127 GLN A N 1
ATOM 980 C CA . GLN A 1 127 ? 18.031 -14.781 -15.188 1 42.81 127 GLN A CA 1
ATOM 981 C C . GLN A 1 127 ? 17.031 -15.734 -14.547 1 42.81 127 GLN A C 1
ATOM 983 O O . GLN A 1 127 ? 16.391 -15.383 -13.555 1 42.81 127 GLN A O 1
ATOM 988 N N . MET B 1 1 ? -15.07 24.156 1.975 1 42.22 1 MET B N 1
ATOM 989 C CA . MET B 1 1 ? -14.438 25.188 2.801 1 42.22 1 MET B CA 1
ATOM 990 C C . MET B 1 1 ? -12.922 25 2.838 1 42.22 1 MET B C 1
ATOM 992 O O . MET B 1 1 ? -12.438 23.875 3.014 1 42.22 1 MET B O 1
ATOM 996 N N . ARG B 1 2 ? -12.242 25.906 2.207 1 51.22 2 ARG B N 1
ATOM 997 C CA . ARG B 1 2 ? -10.789 25.922 2.096 1 51.22 2 ARG B CA 1
ATOM 998 C C . ARG B 1 2 ? -10.133 25.859 3.473 1 51.22 2 ARG B C 1
ATOM 1000 O O . ARG B 1 2 ? -10.383 26.703 4.324 1 51.22 2 ARG B O 1
ATOM 1007 N N . ASP B 1 3 ? -9.898 24.719 3.967 1 53.94 3 ASP B N 1
ATOM 1008 C CA . ASP B 1 3 ? -9.258 24.625 5.273 1 53.94 3 ASP B CA 1
ATOM 1009 C C . ASP B 1 3 ? -7.973 25.453 5.316 1 53.94 3 ASP B C 1
ATOM 1011 O O . ASP B 1 3 ? -6.879 24.906 5.195 1 53.94 3 ASP B O 1
ATOM 1015 N N . THR B 1 4 ? -8.086 26.594 4.688 1 53.62 4 THR B N 1
ATOM 1016 C CA . THR B 1 4 ? -6.879 27.406 4.699 1 53.62 4 THR B CA 1
ATOM 1017 C C . THR B 1 4 ? -6.621 27.984 6.094 1 53.62 4 THR B C 1
ATOM 1019 O O . THR B 1 4 ? -7.562 28.359 6.793 1 53.62 4 THR B O 1
ATOM 1022 N N . CYS B 1 5 ? -5.523 27.578 6.707 1 57 5 CYS B N 1
ATOM 1023 C CA . CYS B 1 5 ? -5.109 28.188 7.957 1 57 5 CYS B CA 1
ATOM 1024 C C . CYS B 1 5 ? -4.996 29.703 7.805 1 57 5 CYS B C 1
ATOM 1026 O O . CYS B 1 5 ? -4.156 30.203 7.051 1 57 5 CYS B O 1
ATOM 1028 N N . GLU B 1 6 ? -6.008 30.406 7.809 1 53.03 6 GLU B N 1
ATOM 1029 C CA . GLU B 1 6 ? -5.93 31.859 7.758 1 53.03 6 GLU B CA 1
ATOM 1030 C C . GLU B 1 6 ? -4.707 32.375 8.523 1 53.03 6 GLU B C 1
ATOM 1032 O O . GLU B 1 6 ? -4.082 33.344 8.117 1 53.03 6 GLU B O 1
ATOM 1037 N N . ASP B 1 7 ? -4.695 32.125 9.867 1 56.41 7 ASP B N 1
ATOM 1038 C CA . ASP B 1 7 ? -3.52 32.656 10.547 1 56.41 7 ASP B CA 1
ATOM 1039 C C . ASP B 1 7 ? -2.303 31.766 10.336 1 56.41 7 ASP B C 1
ATOM 1041 O O . ASP B 1 7 ? -2.285 30.609 10.773 1 56.41 7 ASP B O 1
ATOM 1045 N N . ARG B 1 8 ? -1.631 31.906 9.258 1 61.28 8 ARG B N 1
ATOM 1046 C CA . ARG B 1 8 ? -0.412 31.266 8.781 1 61.28 8 ARG B CA 1
ATOM 1047 C C . ARG B 1 8 ? 0.581 31.062 9.93 1 61.28 8 ARG B C 1
ATOM 1049 O O . ARG B 1 8 ? 1.742 31.469 9.82 1 61.28 8 ARG B O 1
ATOM 1056 N N . LEU B 1 9 ? 0.039 30.953 11.203 1 77.5 9 LEU B N 1
ATOM 1057 C CA . LEU B 1 9 ? 1.092 30.891 12.211 1 77.5 9 LEU B CA 1
ATOM 1058 C C . LEU B 1 9 ? 1.738 29.516 12.234 1 77.5 9 LEU B C 1
ATOM 1060 O O . LEU B 1 9 ? 1.327 28.641 13.008 1 77.5 9 LEU B O 1
ATOM 1064 N N . VAL B 1 10 ? 2.602 29.359 11.344 1 86.19 10 VAL B N 1
ATOM 1065 C CA . VAL B 1 10 ? 3.457 28.172 11.344 1 86.19 10 VAL B CA 1
ATOM 1066 C C . VAL B 1 10 ? 4.27 28.125 12.641 1 86.19 10 VAL B C 1
ATOM 1068 O O . VAL B 1 10 ? 4.77 29.156 13.102 1 86.19 10 VAL B O 1
ATOM 1071 N N . ASP B 1 11 ? 4.203 27 13.32 1 91.5 11 ASP B N 1
ATOM 1072 C CA . ASP B 1 11 ? 5.074 26.766 14.469 1 91.5 11 ASP B CA 1
ATOM 1073 C C . ASP B 1 11 ? 6.449 26.281 14.016 1 91.5 11 ASP B C 1
ATOM 1075 O O . ASP B 1 11 ? 6.656 25.078 13.805 1 91.5 11 ASP B O 1
ATOM 1079 N N . PRO B 1 12 ? 7.391 27.25 13.93 1 91.94 12 PRO B N 1
ATOM 1080 C CA . PRO B 1 12 ? 8.68 26.906 13.32 1 91.94 12 PRO B CA 1
ATOM 1081 C C . PRO B 1 12 ? 9.398 25.797 14.07 1 91.94 12 PRO B C 1
ATOM 1083 O O . PRO B 1 12 ? 10.117 25 13.453 1 91.94 12 PRO B O 1
ATOM 1086 N N . GLU B 1 13 ? 9.266 25.75 15.398 1 93.25 13 GLU B N 1
ATOM 1087 C CA . GLU B 1 13 ? 9.93 24.703 16.172 1 93.25 13 GLU B CA 1
ATOM 1088 C C . GLU B 1 13 ? 9.359 23.328 15.859 1 93.25 13 GLU B C 1
ATOM 1090 O O . GLU B 1 13 ? 10.102 22.375 15.688 1 93.25 13 GLU B O 1
ATOM 1095 N N . ARG B 1 14 ? 8.07 23.25 15.828 1 93.25 14 ARG B N 1
ATOM 1096 C CA . ARG B 1 14 ? 7.41 21.984 15.508 1 93.25 14 ARG B CA 1
ATOM 1097 C C . ARG B 1 14 ? 7.758 21.531 14.094 1 93.25 14 ARG B C 1
ATOM 1099 O O . ARG B 1 14 ? 8.055 20.359 13.875 1 93.25 14 ARG B O 1
ATOM 1106 N N . VAL B 1 15 ? 7.719 22.422 13.172 1 95.31 15 VAL B N 1
ATOM 1107 C CA . VAL B 1 15 ? 8.016 22.109 11.773 1 95.31 15 VAL B CA 1
ATOM 1108 C C . VAL B 1 15 ? 9.453 21.609 11.656 1 95.31 15 VAL B C 1
ATOM 1110 O O . VAL B 1 15 ? 9.703 20.609 10.984 1 95.31 15 VAL B O 1
ATOM 1113 N N . SER B 1 16 ? 10.359 22.328 12.297 1 95.12 16 SER B N 1
ATOM 1114 C CA . SER B 1 16 ? 11.758 21.938 12.258 1 95.12 16 SER B CA 1
ATOM 1115 C C . SER B 1 16 ? 11.961 20.547 12.852 1 95.12 16 SER B C 1
ATOM 1117 O O . SER B 1 16 ? 12.703 19.734 12.297 1 95.12 16 SER B O 1
ATOM 1119 N N . ASP B 1 17 ? 11.328 20.281 13.945 1 96.19 17 ASP B N 1
ATOM 1120 C CA . ASP B 1 17 ? 11.43 18.984 14.609 1 96.19 17 ASP B CA 1
ATOM 1121 C C . ASP B 1 17 ? 10.969 17.859 13.688 1 96.19 17 ASP B C 1
ATOM 1123 O O . ASP B 1 17 ? 11.664 16.844 13.555 1 96.19 17 ASP B O 1
ATOM 1127 N N . VAL B 1 18 ? 9.844 18 13.039 1 96.69 18 VAL B N 1
ATOM 1128 C CA . VAL B 1 18 ? 9.297 16.969 12.148 1 96.69 18 VAL B CA 1
ATOM 1129 C C . VAL B 1 18 ? 10.203 16.812 10.93 1 96.69 18 VAL B C 1
ATOM 1131 O O . VAL B 1 18 ? 10.477 15.695 10.492 1 96.69 18 VAL B O 1
ATOM 1134 N N . ARG B 1 19 ? 10.695 17.906 10.383 1 95.88 19 ARG B N 1
ATOM 1135 C CA . ARG B 1 19 ? 11.508 17.891 9.18 1 95.88 19 ARG B CA 1
ATOM 1136 C C . ARG B 1 19 ? 12.773 17.062 9.383 1 95.88 19 ARG B C 1
ATOM 1138 O O . ARG B 1 19 ? 13.242 16.391 8.461 1 95.88 19 ARG B O 1
ATOM 1145 N N . THR B 1 20 ? 13.305 17.094 10.617 1 95.75 20 THR B N 1
ATOM 1146 C CA . THR B 1 20 ? 14.539 16.375 10.914 1 95.75 20 THR B CA 1
ATOM 1147 C C . THR B 1 20 ? 14.305 14.867 10.922 1 95.75 20 THR B C 1
ATOM 1149 O O . THR B 1 20 ? 15.258 14.086 10.797 1 95.75 20 THR B O 1
ATOM 1152 N N . ARG B 1 21 ? 13.117 14.43 11.039 1 95.31 21 ARG B N 1
ATOM 1153 C CA . ARG B 1 21 ? 12.789 13.016 11.156 1 95.31 21 ARG B CA 1
ATOM 1154 C C . ARG B 1 21 ? 12.211 12.484 9.844 1 95.31 21 ARG B C 1
ATOM 1156 O O . ARG B 1 21 ? 11.93 11.289 9.727 1 95.31 21 ARG B O 1
ATOM 1163 N N . MET B 1 22 ? 12.055 13.375 8.938 1 95.62 22 MET B N 1
ATOM 1164 C CA . MET B 1 22 ? 11.461 13.016 7.656 1 95.62 22 MET B CA 1
ATOM 1165 C C . MET B 1 22 ? 12.445 12.234 6.793 1 95.62 22 MET B C 1
ATOM 1167 O O . MET B 1 22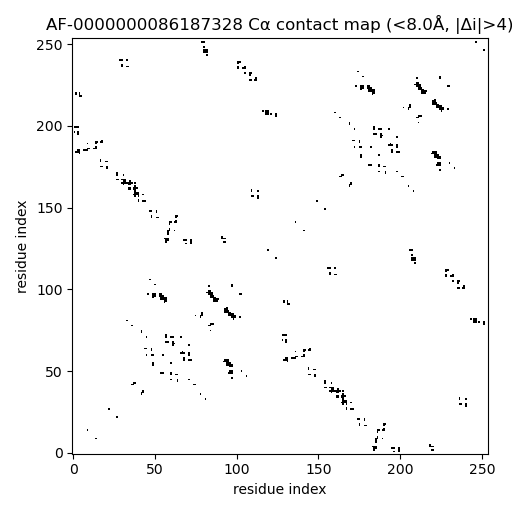 ? 13.625 12.594 6.707 1 95.62 22 MET B O 1
ATOM 1171 N N . PRO B 1 23 ? 12.039 11.156 6.145 1 95.12 23 PRO B N 1
ATOM 1172 C CA . PRO B 1 23 ? 12.898 10.531 5.141 1 95.12 23 PRO B CA 1
ATOM 1173 C C . PRO B 1 23 ? 13.172 11.438 3.943 1 95.12 23 PRO B C 1
ATOM 1175 O O . PRO B 1 23 ? 12.445 12.414 3.73 1 95.12 23 PRO B O 1
ATOM 1178 N N . SER B 1 24 ? 14.258 11.094 3.227 1 95.62 24 SER B N 1
ATOM 1179 C CA . SER B 1 24 ? 14.602 11.836 2.018 1 95.62 24 SER B CA 1
ATOM 1180 C C . SER B 1 24 ? 13.531 11.656 0.94 1 95.62 24 SER B C 1
ATOM 1182 O O . SER B 1 24 ? 12.711 10.734 1.02 1 95.62 24 SER B O 1
ATOM 1184 N N . SER B 1 25 ? 13.508 12.539 -0.088 1 95.44 25 SER B N 1
ATOM 1185 C CA . SER B 1 25 ? 12.539 12.477 -1.177 1 95.44 25 SER B CA 1
ATOM 1186 C C . SER B 1 25 ? 12.648 11.156 -1.936 1 95.44 25 SER B C 1
ATOM 1188 O O . SER B 1 25 ? 11.641 10.531 -2.256 1 95.44 25 SER B O 1
ATOM 1190 N N . PRO B 1 26 ? 13.906 10.68 -2.193 1 95.12 26 PRO B N 1
ATOM 1191 C CA . PRO B 1 26 ? 14.008 9.383 -2.867 1 95.12 26 PRO B CA 1
ATOM 1192 C C . PRO B 1 26 ? 13.461 8.234 -2.025 1 95.12 26 PRO B C 1
ATOM 1194 O O . PRO B 1 26 ? 12.883 7.289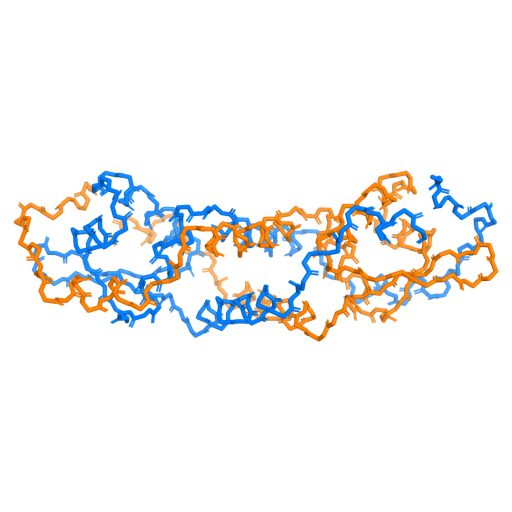 -2.568 1 95.12 26 PRO B O 1
ATOM 1197 N N . GLU B 1 27 ? 13.656 8.312 -0.764 1 94.75 27 GLU B N 1
ATOM 1198 C CA . GLU B 1 27 ? 13.117 7.273 0.116 1 94.75 27 GLU B CA 1
ATOM 1199 C C . GLU B 1 27 ? 11.594 7.258 0.084 1 94.75 27 GLU B C 1
ATOM 1201 O O . GLU B 1 27 ? 10.977 6.191 0.031 1 94.75 27 GLU B O 1
ATOM 1206 N N . VAL B 1 28 ? 11.039 8.422 0.094 1 96.5 28 VAL B N 1
ATOM 1207 C CA . VAL B 1 28 ? 9.586 8.523 0.025 1 96.5 28 VAL B CA 1
ATOM 1208 C C . VAL B 1 28 ? 9.094 7.988 -1.316 1 96.5 28 VAL B C 1
ATOM 1210 O O . VAL B 1 28 ? 8.094 7.262 -1.374 1 96.5 28 VAL B O 1
ATOM 1213 N N . LYS B 1 29 ? 9.742 8.352 -2.33 1 96.44 29 LYS B N 1
ATOM 1214 C CA . LYS B 1 29 ? 9.359 7.898 -3.664 1 96.44 29 LYS B CA 1
ATOM 1215 C C . LYS B 1 29 ? 9.445 6.379 -3.771 1 96.44 29 LYS B C 1
ATOM 1217 O O . LYS B 1 29 ? 8.555 5.742 -4.344 1 96.44 29 LYS B O 1
ATOM 1222 N N . ASN B 1 30 ? 10.531 5.801 -3.26 1 93.25 30 ASN B N 1
ATOM 1223 C CA . ASN B 1 30 ? 10.672 4.348 -3.268 1 93.25 30 ASN B CA 1
ATOM 1224 C C . ASN B 1 30 ? 9.516 3.67 -2.531 1 93.25 30 ASN B C 1
ATOM 1226 O O . ASN B 1 30 ? 8.969 2.674 -3.006 1 93.25 30 ASN B O 1
ATOM 1230 N N . LEU B 1 31 ? 9.242 4.211 -1.405 1 94.81 31 LEU B N 1
ATOM 1231 C CA . LEU B 1 31 ? 8.133 3.688 -0.612 1 94.81 31 LEU B CA 1
ATOM 1232 C C . LEU B 1 31 ? 6.816 3.822 -1.366 1 94.81 31 LEU B C 1
ATOM 1234 O O . LEU B 1 31 ? 6.031 2.873 -1.424 1 94.81 31 LEU B O 1
ATOM 1238 N N . ALA B 1 32 ? 6.625 4.98 -1.983 1 97.25 32 ALA B N 1
ATOM 1239 C CA . ALA B 1 32 ? 5.41 5.211 -2.764 1 97.25 32 ALA B CA 1
ATOM 1240 C C . ALA B 1 32 ? 5.309 4.227 -3.922 1 97.25 32 ALA B C 1
ATOM 1242 O O . ALA B 1 32 ? 4.219 3.74 -4.238 1 97.25 32 ALA B O 1
ATOM 1243 N N . ASP B 1 33 ? 6.371 3.916 -4.52 1 94.19 33 ASP B N 1
ATOM 1244 C CA . ASP B 1 33 ? 6.398 2.98 -5.641 1 94.19 33 ASP B CA 1
ATOM 1245 C C . ASP B 1 33 ? 5.906 1.599 -5.219 1 94.19 33 ASP B C 1
ATOM 1247 O O . ASP B 1 33 ? 5.164 0.945 -5.953 1 94.19 33 ASP B O 1
ATOM 1251 N N . VAL B 1 34 ? 6.328 1.188 -4.07 1 92.94 34 VAL B N 1
ATOM 1252 C CA . VAL B 1 34 ? 5.906 -0.109 -3.557 1 92.94 34 VAL B CA 1
ATOM 1253 C C . VAL B 1 34 ? 4.391 -0.119 -3.361 1 92.94 34 VAL B C 1
ATOM 1255 O O . VAL B 1 34 ? 3.709 -1.049 -3.799 1 92.94 34 VAL B O 1
ATOM 1258 N N . PHE B 1 35 ? 3.883 0.917 -2.721 1 96.88 35 PHE B N 1
ATOM 1259 C CA . PHE B 1 35 ? 2.443 0.989 -2.498 1 96.88 35 PHE B CA 1
ATOM 1260 C C . PHE B 1 35 ? 1.694 1.07 -3.824 1 96.88 35 PHE B C 1
ATOM 1262 O O . PHE B 1 35 ? 0.626 0.475 -3.979 1 96.88 35 PHE B O 1
ATOM 1269 N N . ALA B 1 36 ? 2.27 1.786 -4.75 1 96.94 36 ALA B N 1
ATOM 1270 C CA . ALA B 1 36 ? 1.649 1.923 -6.066 1 96.94 36 ALA B CA 1
ATOM 1271 C C . ALA B 1 36 ? 1.545 0.571 -6.766 1 96.94 36 ALA B C 1
ATOM 1273 O O . ALA B 1 36 ? 0.56 0.297 -7.457 1 96.94 36 ALA B O 1
ATOM 1274 N N . LEU B 1 37 ? 2.516 -0.221 -6.609 1 94.69 37 LEU B N 1
ATOM 1275 C CA . LEU B 1 37 ? 2.49 -1.558 -7.195 1 94.69 37 LEU B CA 1
ATOM 1276 C C . LEU B 1 37 ? 1.32 -2.369 -6.648 1 94.69 37 LEU B C 1
ATOM 1278 O O . LEU B 1 37 ? 0.708 -3.152 -7.379 1 94.69 37 LEU B O 1
ATOM 1282 N N . LEU B 1 38 ? 1.027 -2.158 -5.438 1 96.62 38 LEU B N 1
ATOM 1283 C CA . LEU B 1 38 ? -0.053 -2.873 -4.766 1 96.62 38 LEU B CA 1
ATOM 1284 C C . LEU B 1 38 ? -1.402 -2.234 -5.078 1 96.62 38 LEU B C 1
ATOM 1286 O O . LEU B 1 38 ? -2.451 -2.818 -4.797 1 96.62 38 LEU B O 1
ATOM 1290 N N . GLY B 1 39 ? -1.321 -1.059 -5.668 1 97.62 39 GLY B N 1
ATOM 1291 C CA . GLY B 1 39 ? -2.531 -0.281 -5.883 1 97.62 39 GLY B CA 1
ATOM 1292 C C . GLY B 1 39 ? -3.295 -0.691 -7.129 1 97.62 39 GLY B C 1
ATOM 1293 O O . GLY B 1 39 ? -4.363 -0.15 -7.414 1 97.62 39 GLY B O 1
ATOM 1294 N N . ASP B 1 40 ? -2.826 -1.628 -7.906 1 97.5 40 ASP B N 1
ATOM 1295 C CA . ASP B 1 40 ? -3.512 -2.188 -9.07 1 97.5 40 ASP B CA 1
ATOM 1296 C C . ASP B 1 40 ? -4.301 -3.439 -8.688 1 97.5 40 ASP B C 1
ATOM 1298 O O . ASP B 1 40 ? -3.734 -4.406 -8.18 1 97.5 40 ASP B O 1
ATOM 1302 N N . PRO B 1 41 ? -5.637 -3.371 -8.953 1 97.56 41 PRO B N 1
ATOM 1303 C CA . PRO B 1 41 ? -6.453 -4.492 -8.484 1 97.56 41 PRO B CA 1
ATOM 1304 C C . PRO B 1 41 ? -6.043 -5.824 -9.102 1 97.56 41 PRO B C 1
ATOM 1306 O O . PRO B 1 41 ? -6.137 -6.867 -8.445 1 97.56 41 PRO B O 1
ATOM 1309 N N . ASN B 1 42 ? -5.617 -5.816 -10.305 1 97.12 42 ASN B N 1
ATOM 1310 C CA . ASN B 1 42 ? -5.203 -7.062 -10.938 1 97.12 42 ASN B CA 1
ATOM 1311 C C . ASN B 1 42 ? -3.928 -7.617 -10.305 1 97.12 42 ASN B C 1
ATOM 1313 O O . ASN B 1 42 ? -3.855 -8.805 -9.984 1 97.12 42 ASN B O 1
ATOM 1317 N N . ARG B 1 43 ? -2.977 -6.801 -10.141 1 98 43 ARG B N 1
ATOM 1318 C CA . ARG B 1 43 ? -1.753 -7.234 -9.477 1 98 43 ARG B CA 1
ATOM 1319 C C . ARG B 1 43 ? -2.037 -7.68 -8.047 1 98 43 ARG B C 1
ATOM 1321 O O . ARG B 1 43 ? -1.472 -8.672 -7.574 1 98 43 ARG B O 1
ATOM 1328 N N . LEU B 1 44 ? -2.855 -6.934 -7.422 1 98.12 44 LEU B N 1
ATOM 1329 C CA . LEU B 1 44 ? -3.178 -7.258 -6.039 1 98.12 44 LEU B CA 1
ATOM 1330 C C . LEU B 1 44 ? -3.861 -8.617 -5.945 1 98.12 44 LEU B C 1
ATOM 1332 O O . LEU B 1 44 ? -3.615 -9.383 -5.008 1 98.12 44 LEU B O 1
ATOM 1336 N N . ARG B 1 45 ? -4.695 -8.906 -6.844 1 98.12 45 ARG B N 1
ATOM 1337 C CA . ARG B 1 45 ? -5.371 -10.195 -6.863 1 98.12 45 ARG B CA 1
ATOM 1338 C C . ARG B 1 45 ? -4.371 -11.344 -6.965 1 98.12 45 ARG B C 1
ATOM 1340 O O . ARG B 1 45 ? -4.508 -12.359 -6.277 1 98.12 45 ARG B O 1
ATOM 1347 N N . LEU B 1 46 ? -3.398 -11.188 -7.781 1 98.44 46 LEU B N 1
ATOM 1348 C CA . LEU B 1 46 ? -2.344 -12.188 -7.906 1 98.44 46 LEU B CA 1
ATOM 1349 C C . LEU B 1 46 ? -1.612 -12.375 -6.582 1 98.44 46 LEU B C 1
ATOM 1351 O O . LEU B 1 46 ? -1.325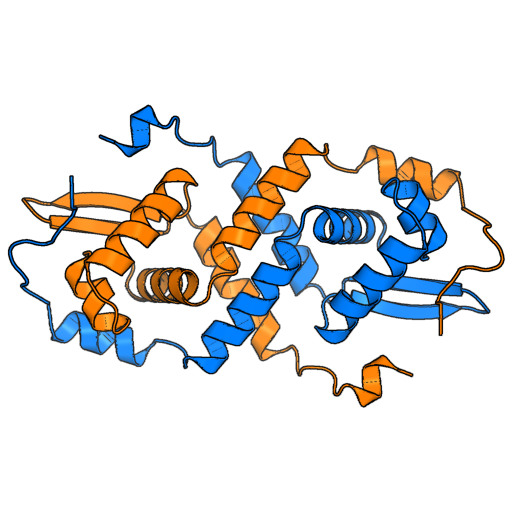 -13.508 -6.176 1 98.44 46 LEU B O 1
ATOM 1355 N N . LEU B 1 47 ? -1.335 -11.266 -5.957 1 98.44 47 LEU B N 1
ATOM 1356 C CA . LEU B 1 47 ? -0.59 -11.312 -4.703 1 98.44 47 LEU B CA 1
ATOM 1357 C C . LEU B 1 47 ? -1.414 -11.977 -3.604 1 98.44 47 LEU B C 1
ATOM 1359 O O . LEU B 1 47 ? -0.876 -12.727 -2.785 1 98.44 47 LEU B O 1
ATOM 1363 N N . VAL B 1 48 ? -2.654 -11.695 -3.584 1 98.06 48 VAL B N 1
ATOM 1364 C CA . VAL B 1 48 ? -3.533 -12.328 -2.605 1 98.06 48 VAL B CA 1
ATOM 1365 C C . VAL B 1 48 ? -3.59 -13.828 -2.857 1 98.06 48 VAL B C 1
ATOM 1367 O O . VAL B 1 48 ? -3.514 -14.625 -1.918 1 98.06 48 VAL B O 1
ATOM 1370 N N . ALA B 1 49 ? -3.705 -14.234 -4.113 1 98.38 49 ALA B N 1
ATOM 1371 C CA . ALA B 1 49 ? -3.699 -15.648 -4.465 1 98.38 49 ALA B CA 1
ATOM 1372 C C . ALA B 1 49 ? -2.42 -16.328 -3.979 1 98.38 49 ALA B C 1
ATOM 1374 O O . ALA B 1 49 ? -2.469 -17.422 -3.406 1 98.38 49 ALA B O 1
ATOM 1375 N N . LEU B 1 50 ? -1.339 -15.695 -4.18 1 98.31 50 LEU B N 1
ATOM 1376 C CA . LEU B 1 50 ? -0.055 -16.234 -3.744 1 98.31 50 LEU B CA 1
ATOM 1377 C C . LEU B 1 50 ? 0.012 -16.312 -2.225 1 98.31 50 LEU B C 1
ATOM 1379 O O . LEU B 1 50 ? 0.571 -17.266 -1.677 1 98.31 50 LEU B O 1
ATOM 1383 N N . SER B 1 51 ? -0.483 -15.258 -1.622 1 97.5 51 SER B N 1
ATOM 1384 C CA . SER B 1 51 ? -0.493 -15.258 -0.163 1 97.5 51 SER B CA 1
ATOM 1385 C C . SER B 1 51 ? -1.292 -16.438 0.381 1 97.5 51 SER B C 1
ATOM 1387 O O . SER B 1 51 ? -0.893 -17.062 1.365 1 97.5 51 SER B O 1
ATOM 1389 N N . GLU B 1 52 ? -2.348 -16.766 -0.195 1 96.44 52 GLU B N 1
ATOM 1390 C CA . GLU B 1 52 ? -3.223 -17.859 0.233 1 96.44 52 GLU B CA 1
ATOM 1391 C C . GLU B 1 52 ? -2.611 -19.219 -0.091 1 96.44 52 GLU B C 1
ATOM 1393 O O . GLU B 1 52 ? -2.723 -20.156 0.697 1 96.44 52 GLU B O 1
ATOM 1398 N N . ALA B 1 53 ? -1.938 -19.312 -1.187 1 96.88 53 ALA B N 1
ATOM 1399 C CA . ALA B 1 53 ? -1.485 -20.609 -1.697 1 96.88 53 ALA B CA 1
ATOM 1400 C C . ALA B 1 53 ? -0.054 -20.906 -1.256 1 96.88 53 ALA B C 1
ATOM 1402 O O . ALA B 1 53 ? 0.38 -22.062 -1.264 1 96.88 53 ALA B O 1
ATOM 1403 N N . GLY B 1 54 ? 0.704 -19.859 -0.92 1 96.56 54 GLY B N 1
ATOM 1404 C CA . GLY B 1 54 ? 2.127 -20 -0.666 1 96.56 54 GLY B CA 1
ATOM 1405 C C . GLY B 1 54 ? 2.975 -19.859 -1.916 1 96.56 54 GLY B C 1
ATOM 1406 O O . GLY B 1 54 ? 3.887 -19.031 -1.962 1 96.56 54 GLY B O 1
ATOM 1407 N N . GLU B 1 55 ? 2.66 -20.641 -2.936 1 96.88 55 GLU B N 1
ATOM 1408 C CA . GLU B 1 55 ? 3.326 -20.625 -4.234 1 96.88 55 GLU B CA 1
ATOM 1409 C C . GLU B 1 55 ? 2.42 -21.172 -5.328 1 96.88 55 GLU B C 1
ATOM 1411 O O . GLU B 1 55 ? 1.673 -22.125 -5.102 1 96.88 55 GLU B O 1
ATOM 1416 N N . LEU B 1 56 ? 2.529 -20.578 -6.516 1 96.88 56 LEU B N 1
ATOM 1417 C CA . LEU B 1 56 ? 1.752 -21.031 -7.664 1 96.88 56 LEU B CA 1
ATOM 1418 C C . LEU B 1 56 ? 2.531 -20.828 -8.961 1 96.88 56 LEU B C 1
ATOM 1420 O O . LEU B 1 56 ? 3.354 -19.922 -9.062 1 96.88 56 LEU B O 1
ATOM 1424 N N . CYS B 1 57 ? 2.271 -21.688 -9.922 1 95.5 57 CYS B N 1
ATOM 1425 C CA . CYS B 1 57 ? 2.828 -21.438 -11.242 1 95.5 57 CYS B CA 1
ATOM 1426 C C . CYS B 1 57 ? 1.963 -20.453 -12.023 1 95.5 57 CYS B C 1
ATOM 1428 O O . CYS B 1 57 ? 0.835 -20.156 -11.625 1 95.5 57 CYS B O 1
ATOM 1430 N N . VAL B 1 58 ? 2.461 -19.969 -13.141 1 95.38 58 VAL B N 1
ATOM 1431 C CA . VAL B 1 58 ? 1.806 -18.938 -13.938 1 95.38 58 VAL B CA 1
ATOM 1432 C C . VAL B 1 58 ? 0.429 -19.438 -14.383 1 95.38 58 VAL B C 1
ATOM 1434 O O . VAL B 1 58 ? -0.562 -18.703 -14.266 1 95.38 58 VAL B O 1
ATOM 1437 N N . CYS B 1 59 ? 0.318 -20.688 -14.828 1 94.19 59 CYS B N 1
ATOM 1438 C CA . CYS B 1 59 ? -0.945 -21.188 -15.344 1 94.19 59 CYS B CA 1
ATOM 1439 C C . CYS B 1 59 ? -1.974 -21.344 -14.227 1 94.19 59 CYS B C 1
ATOM 1441 O O . CYS B 1 59 ? -3.154 -21.047 -14.422 1 94.19 59 CYS B O 1
ATOM 1443 N N . ASP B 1 60 ? -1.523 -21.812 -13.031 1 96.19 60 ASP B N 1
ATOM 1444 C CA . ASP B 1 60 ? -2.439 -21.906 -11.898 1 96.19 60 ASP B CA 1
ATOM 1445 C C . ASP B 1 60 ? -2.914 -20.516 -11.469 1 96.19 60 ASP B C 1
ATOM 1447 O O . ASP B 1 60 ? -4.078 -20.344 -11.102 1 96.19 60 ASP B O 1
ATOM 1451 N N . LEU B 1 61 ? -2.027 -19.547 -11.453 1 97.12 61 LEU B N 1
ATOM 1452 C CA . LEU B 1 61 ? -2.387 -18.172 -11.117 1 97.12 61 LEU B CA 1
ATOM 1453 C C . LEU B 1 61 ? -3.41 -17.625 -12.109 1 97.12 61 LEU B C 1
ATOM 1455 O O . LEU B 1 61 ? -4.387 -17 -11.703 1 97.12 61 LEU B O 1
ATOM 1459 N N . ALA B 1 62 ? -3.135 -17.859 -13.383 1 96.81 62 ALA B N 1
ATOM 1460 C CA . ALA B 1 62 ? -4.035 -17.391 -14.43 1 96.81 62 ALA B CA 1
ATOM 1461 C C . ALA B 1 62 ? -5.438 -17.969 -14.25 1 96.81 62 ALA B C 1
ATOM 1463 O O . ALA B 1 62 ? -6.43 -17.25 -14.328 1 96.81 62 ALA B O 1
ATOM 1464 N N . ALA B 1 63 ? -5.516 -19.234 -13.969 1 96.19 63 ALA B N 1
ATOM 1465 C CA . ALA B 1 63 ? -6.789 -19.922 -13.758 1 96.19 63 ALA B CA 1
ATOM 1466 C C . ALA B 1 63 ? -7.484 -19.406 -12.5 1 96.19 63 ALA B C 1
ATOM 1468 O O . ALA B 1 63 ? -8.688 -19.141 -12.508 1 96.19 63 ALA B O 1
ATOM 1469 N N . THR B 1 64 ? -6.711 -19.281 -11.422 1 96.69 64 THR B N 1
ATOM 1470 C CA . THR B 1 64 ? -7.242 -18.844 -10.141 1 96.69 64 THR B CA 1
ATOM 1471 C C . THR B 1 64 ? -7.836 -17.438 -10.258 1 96.69 64 THR B C 1
ATOM 1473 O O . THR B 1 64 ? -8.883 -17.156 -9.68 1 96.69 64 THR B O 1
ATOM 1476 N N . CYS B 1 65 ? -7.227 -16.531 -10.992 1 97.31 65 CYS B N 1
ATOM 1477 C CA . CYS B 1 65 ? -7.57 -15.117 -11.023 1 97.31 65 CYS B CA 1
ATOM 1478 C C . CYS B 1 65 ? -8.359 -14.773 -12.281 1 97.31 65 CYS B C 1
ATOM 1480 O O . CYS B 1 65 ? -8.68 -13.609 -12.516 1 97.31 65 CYS B O 1
ATOM 1482 N N . ALA B 1 66 ? -8.711 -15.734 -13.07 1 95.44 66 ALA B N 1
ATOM 1483 C CA . ALA B 1 66 ? -9.461 -15.547 -14.312 1 95.44 66 ALA B CA 1
ATOM 1484 C C . ALA B 1 66 ? -8.805 -14.5 -15.203 1 95.44 66 ALA B C 1
ATOM 1486 O O . ALA B 1 66 ? -9.469 -13.578 -15.68 1 95.44 66 ALA B O 1
ATOM 1487 N N . MET B 1 67 ? -7.52 -14.664 -15.398 1 96.25 67 MET B N 1
ATOM 1488 C CA . MET B 1 67 ? -6.703 -13.805 -16.266 1 96.25 67 MET B CA 1
ATOM 1489 C C . MET B 1 67 ? -5.965 -14.641 -17.297 1 96.25 67 MET B C 1
ATOM 1491 O O . MET B 1 67 ? -5.801 -15.852 -17.141 1 96.25 67 MET B O 1
ATOM 1495 N N . SER B 1 68 ? -5.582 -13.938 -18.375 1 95.81 68 SER B N 1
ATOM 1496 C CA . SER B 1 68 ? -4.738 -14.633 -19.344 1 95.81 68 SER B CA 1
ATOM 1497 C C . SER B 1 68 ? -3.336 -14.867 -18.797 1 95.81 68 SER B C 1
ATOM 1499 O O . SER B 1 68 ? -2.85 -14.086 -17.984 1 95.81 68 SER B O 1
ATOM 1501 N N . GLU B 1 69 ? -2.699 -15.883 -19.281 1 93.75 69 GLU B N 1
ATOM 1502 C CA . GLU B 1 69 ? -1.322 -16.156 -18.875 1 93.75 69 GLU B CA 1
ATOM 1503 C C . GLU B 1 69 ? -0.395 -15.008 -19.266 1 93.75 69 GLU B C 1
ATOM 1505 O O . GLU B 1 69 ? 0.569 -14.719 -18.547 1 93.75 69 GLU B O 1
ATOM 1510 N N . SER B 1 70 ? -0.639 -14.477 -20.375 1 95 70 SER B N 1
ATOM 1511 C CA . SER B 1 70 ? 0.177 -13.352 -20.812 1 95 70 SER B CA 1
ATOM 1512 C C . SER B 1 70 ? 0.081 -12.18 -19.844 1 95 70 SER B C 1
ATOM 1514 O O . SER B 1 70 ? 1.091 -11.555 -19.516 1 95 70 SER B O 1
ATOM 1516 N N . ALA B 1 71 ? -1.148 -11.805 -19.406 1 95.81 71 ALA B N 1
ATOM 1517 C CA . ALA B 1 71 ? -1.362 -10.734 -18.453 1 95.81 71 ALA B CA 1
ATOM 1518 C C . ALA B 1 71 ? -0.688 -11.047 -17.125 1 95.81 71 ALA B C 1
ATOM 1520 O O . ALA B 1 71 ? -0.045 -10.18 -16.516 1 95.81 71 ALA B O 1
ATOM 1521 N N . VAL B 1 72 ? -0.869 -12.219 -16.703 1 97.19 72 VAL B N 1
ATOM 1522 C CA . VAL B 1 72 ? -0.269 -12.672 -15.445 1 97.19 72 VAL B CA 1
ATOM 1523 C C . VAL B 1 72 ? 1.253 -12.594 -15.547 1 97.19 72 VAL B C 1
ATOM 1525 O O . VAL B 1 72 ? 1.914 -12.086 -14.633 1 97.19 72 VAL B O 1
ATOM 1528 N N . SER B 1 73 ? 1.786 -13.055 -16.609 1 95.31 73 SER B N 1
ATOM 1529 C CA . SER B 1 73 ? 3.232 -13.047 -16.797 1 95.31 73 SER B CA 1
ATOM 1530 C C . SER B 1 73 ? 3.781 -11.625 -16.766 1 95.31 73 SER B C 1
ATOM 1532 O O . SER B 1 73 ? 4.805 -11.359 -16.125 1 95.31 73 SER B O 1
ATOM 1534 N N . HIS B 1 74 ? 3.145 -10.82 -17.438 1 95.56 74 HIS B N 1
ATOM 1535 C CA . HIS B 1 74 ? 3.562 -9.422 -17.438 1 95.56 74 HIS B CA 1
ATOM 1536 C C . HIS B 1 74 ? 3.547 -8.828 -16.031 1 95.56 74 HIS B C 1
ATOM 1538 O O . HIS B 1 74 ? 4.516 -8.195 -15.609 1 95.56 74 HIS B O 1
ATOM 1544 N N . ALA B 1 75 ? 2.453 -9.039 -15.336 1 96.81 75 ALA B N 1
ATOM 1545 C CA . ALA B 1 75 ? 2.326 -8.531 -13.969 1 96.81 75 ALA B CA 1
ATOM 1546 C C . ALA B 1 75 ? 3.412 -9.109 -13.07 1 96.81 75 ALA B C 1
ATOM 1548 O O . ALA B 1 75 ? 4.016 -8.383 -12.273 1 96.81 75 ALA B O 1
ATOM 1549 N N . LEU B 1 76 ? 3.672 -10.359 -13.211 1 97.12 76 LEU B N 1
ATOM 1550 C CA . LEU B 1 76 ? 4.656 -11.031 -12.367 1 97.12 76 LEU B CA 1
ATOM 1551 C C . LEU B 1 76 ? 6.062 -10.508 -12.648 1 97.12 76 LEU B C 1
ATOM 1553 O O . LEU B 1 76 ? 6.875 -10.383 -11.734 1 97.12 76 LEU B O 1
ATOM 1557 N N . ARG B 1 77 ? 6.336 -10.234 -13.875 1 95.38 77 ARG B N 1
ATOM 1558 C CA . ARG B 1 77 ? 7.633 -9.656 -14.219 1 95.38 77 ARG B CA 1
ATOM 1559 C C . ARG B 1 77 ? 7.82 -8.297 -13.555 1 95.38 77 ARG B C 1
ATOM 1561 O O . ARG B 1 77 ? 8.883 -8.008 -13 1 95.38 77 ARG B O 1
ATOM 1568 N N . LEU B 1 78 ? 6.828 -7.508 -13.617 1 94.44 78 LEU B N 1
ATOM 1569 C CA . LEU B 1 78 ? 6.867 -6.199 -12.969 1 94.44 78 LEU B CA 1
ATOM 1570 C C . LEU B 1 78 ? 7.055 -6.34 -11.469 1 94.44 78 LEU B C 1
ATOM 1572 O O . LEU B 1 78 ? 7.906 -5.672 -10.875 1 94.44 78 LEU B O 1
ATOM 1576 N N . LEU B 1 79 ? 6.258 -7.199 -10.836 1 95.69 79 LEU B N 1
ATOM 1577 C CA . LEU B 1 79 ? 6.301 -7.414 -9.391 1 95.69 79 LEU B CA 1
ATOM 1578 C C . LEU B 1 79 ? 7.66 -7.965 -8.969 1 95.69 79 LEU B C 1
ATOM 1580 O O . LEU B 1 79 ? 8.172 -7.605 -7.906 1 95.69 79 LEU B O 1
ATOM 1584 N N . ARG B 1 80 ? 8.219 -8.789 -9.789 1 94.5 80 ARG B N 1
ATOM 1585 C CA . ARG B 1 80 ? 9.531 -9.367 -9.508 1 94.5 80 ARG B CA 1
ATOM 1586 C C . ARG B 1 80 ? 10.617 -8.305 -9.555 1 94.5 80 ARG B C 1
ATOM 1588 O O . ARG B 1 80 ? 11.508 -8.289 -8.703 1 94.5 80 ARG B O 1
ATOM 1595 N N . ALA B 1 81 ? 10.562 -7.43 -10.508 1 90.75 81 ALA B N 1
ATOM 1596 C CA . ALA B 1 81 ? 11.547 -6.363 -10.672 1 90.75 81 ALA B CA 1
ATOM 1597 C C . ALA B 1 81 ? 11.594 -5.461 -9.445 1 90.75 81 ALA B C 1
ATOM 1599 O O . ALA B 1 81 ? 12.617 -4.828 -9.172 1 90.75 81 ALA B O 1
ATOM 1600 N N . HIS B 1 82 ? 10.523 -5.418 -8.703 1 89.62 82 HIS B N 1
ATOM 1601 C CA . HIS B 1 82 ? 10.445 -4.559 -7.527 1 89.62 82 HIS B CA 1
ATOM 1602 C C . HIS B 1 82 ? 10.5 -5.379 -6.242 1 89.62 82 HIS B C 1
ATOM 1604 O O . HIS B 1 82 ? 10.117 -4.895 -5.176 1 89.62 82 HIS B O 1
ATOM 1610 N N . ARG B 1 83 ? 10.781 -6.602 -6.305 1 91.12 83 ARG B N 1
ATOM 1611 C CA . ARG B 1 83 ? 11.023 -7.508 -5.188 1 91.12 83 ARG B CA 1
ATOM 1612 C C . ARG B 1 83 ? 9.758 -7.723 -4.371 1 91.12 83 ARG B C 1
ATOM 1614 O O . ARG B 1 83 ? 9.797 -7.719 -3.137 1 91.12 83 ARG B O 1
ATOM 1621 N N . VAL B 1 84 ? 8.758 -7.816 -4.996 1 95.19 84 VAL B N 1
ATOM 1622 C CA . VAL B 1 84 ? 7.48 -8.102 -4.355 1 95.19 84 VAL B CA 1
ATOM 1623 C C . VAL B 1 84 ? 7.191 -9.602 -4.422 1 95.19 84 VAL B C 1
ATOM 1625 O O . VAL B 1 84 ? 6.617 -10.172 -3.492 1 95.19 84 VAL B O 1
ATOM 1628 N N . VAL B 1 85 ? 7.613 -10.219 -5.527 1 97.19 85 VAL B N 1
ATOM 1629 C CA . VAL B 1 85 ? 7.492 -11.664 -5.656 1 97.19 85 VAL B CA 1
ATOM 1630 C C . VAL B 1 85 ? 8.852 -12.266 -6.023 1 97.19 85 VAL B C 1
ATOM 1632 O O . VAL B 1 85 ? 9.734 -11.555 -6.508 1 97.19 85 VAL B O 1
ATOM 1635 N N . ALA B 1 86 ? 8.984 -13.469 -5.719 1 96.69 86 ALA B N 1
ATOM 1636 C CA . ALA B 1 86 ? 10.148 -14.266 -6.102 1 96.69 86 ALA B CA 1
ATOM 1637 C C . ALA B 1 86 ? 9.742 -15.445 -6.984 1 96.69 86 ALA B C 1
ATOM 1639 O O . ALA B 1 86 ? 8.594 -15.891 -6.941 1 96.69 86 ALA B O 1
ATOM 1640 N N . VAL B 1 87 ? 10.68 -15.883 -7.781 1 96.25 87 VAL B N 1
ATOM 1641 C CA . VAL B 1 87 ? 10.367 -16.953 -8.719 1 96.25 87 VAL B CA 1
ATOM 1642 C C . VAL B 1 87 ? 11.367 -18.094 -8.539 1 96.25 87 VAL B C 1
ATOM 1644 O O . VAL B 1 87 ? 12.539 -17.859 -8.234 1 96.25 87 VAL B O 1
ATOM 1647 N N . SER B 1 88 ? 10.93 -19.25 -8.523 1 95 88 SER B N 1
ATOM 1648 C CA . SER B 1 88 ? 11.75 -20.469 -8.617 1 95 88 SER B CA 1
ATOM 1649 C C . SER B 1 88 ? 11.312 -21.344 -9.781 1 95 88 SER B C 1
ATOM 1651 O O . SER B 1 88 ? 10.133 -21.375 -10.133 1 95 88 SER B O 1
ATOM 1653 N N . ARG B 1 89 ? 12.266 -22.031 -10.383 1 91.56 89 ARG B N 1
ATOM 1654 C CA . ARG B 1 89 ? 11.953 -22.875 -11.523 1 91.56 89 ARG B CA 1
ATOM 1655 C C . ARG B 1 89 ? 12.039 -24.359 -11.148 1 91.56 89 ARG B C 1
ATOM 1657 O O . ARG B 1 89 ? 12.953 -24.766 -10.43 1 91.56 89 ARG B O 1
ATOM 1664 N N . ARG B 1 90 ? 11.07 -25.047 -11.484 1 88.62 90 ARG B N 1
ATOM 1665 C CA . ARG B 1 90 ? 11.023 -26.5 -11.383 1 88.62 90 ARG B CA 1
ATOM 1666 C C . ARG B 1 90 ? 10.688 -27.125 -12.727 1 88.62 90 ARG B C 1
ATOM 1668 O O . ARG B 1 90 ? 9.531 -27.094 -13.164 1 88.62 90 ARG B O 1
ATOM 1675 N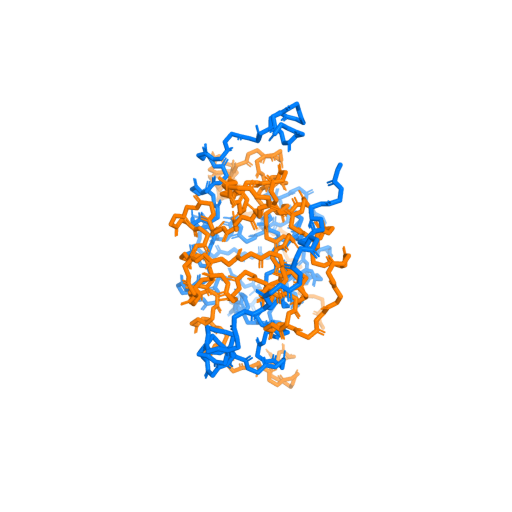 N . GLY B 1 91 ? 11.758 -27.75 -13.281 1 88.44 91 GLY B N 1
ATOM 1676 C CA . GLY B 1 91 ? 11.547 -28.219 -14.641 1 88.44 91 GLY B CA 1
ATOM 1677 C C . GLY B 1 91 ? 11.227 -27.094 -15.609 1 88.44 91 GLY B C 1
ATOM 1678 O O . GLY B 1 91 ? 11.977 -26.109 -15.703 1 88.44 91 GLY B O 1
ATOM 1679 N N . ARG B 1 92 ? 10.148 -27.203 -16.312 1 86 92 ARG B N 1
ATOM 1680 C CA . ARG B 1 92 ? 9.766 -26.203 -17.312 1 86 92 ARG B CA 1
ATOM 1681 C C . ARG B 1 92 ? 8.766 -25.219 -16.734 1 86 92 ARG B C 1
ATOM 1683 O O . ARG B 1 92 ? 8.148 -24.438 -17.469 1 86 92 ARG B O 1
ATOM 1690 N N . ARG B 1 93 ? 8.602 -25.281 -15.453 1 89.62 93 ARG B N 1
ATOM 1691 C CA . ARG B 1 93 ? 7.582 -24.438 -14.836 1 89.62 93 ARG B CA 1
ATOM 1692 C C . ARG B 1 93 ? 8.211 -23.422 -13.891 1 89.62 93 ARG B C 1
ATOM 1694 O O . ARG B 1 93 ? 9.164 -23.734 -13.172 1 89.62 93 ARG B O 1
ATOM 1701 N N . ALA B 1 94 ? 7.668 -22.266 -14 1 93.94 94 ALA B N 1
ATOM 1702 C CA . ALA B 1 94 ? 8.055 -21.219 -13.055 1 93.94 94 ALA B CA 1
ATOM 1703 C C . ALA B 1 94 ? 7.016 -21.062 -11.945 1 93.94 94 ALA B C 1
ATOM 1705 O O . ALA B 1 94 ? 5.816 -20.938 -12.219 1 93.94 94 ALA B O 1
ATOM 1706 N N . TYR B 1 95 ? 7.543 -21.125 -10.703 1 95.62 95 TYR B N 1
ATOM 1707 C CA . TYR B 1 95 ? 6.688 -20.969 -9.531 1 95.62 95 TYR B CA 1
ATOM 1708 C C . TYR B 1 95 ? 6.984 -19.656 -8.812 1 95.62 95 TYR B C 1
ATOM 1710 O O . TYR B 1 95 ? 8.148 -19.297 -8.617 1 95.62 95 TYR B O 1
ATOM 1718 N N . TYR B 1 96 ? 5.883 -19.047 -8.516 1 97.5 96 TYR B N 1
ATOM 1719 C CA . TYR B 1 96 ? 6.016 -17.734 -7.879 1 97.5 96 TYR B CA 1
ATOM 1720 C C . TYR B 1 96 ? 5.5 -17.781 -6.445 1 97.5 96 TYR B C 1
ATOM 1722 O O . TYR B 1 96 ? 4.562 -18.516 -6.137 1 97.5 96 TYR B O 1
ATOM 1730 N N . ARG B 1 97 ? 6.105 -16.938 -5.605 1 97.94 97 ARG B N 1
ATOM 1731 C CA . ARG B 1 97 ? 5.703 -16.719 -4.219 1 97.94 97 ARG B CA 1
ATOM 1732 C C . ARG B 1 97 ? 5.965 -15.273 -3.791 1 97.94 97 ARG B C 1
ATOM 1734 O O . ARG B 1 97 ? 6.699 -14.547 -4.461 1 97.94 97 ARG B O 1
ATOM 1741 N N . LEU B 1 98 ? 5.312 -14.859 -2.695 1 97.5 98 LEU B N 1
ATOM 1742 C CA . LEU B 1 98 ? 5.633 -13.547 -2.154 1 97.5 98 LEU B CA 1
ATOM 1743 C C . LEU B 1 98 ? 7.105 -13.461 -1.771 1 97.5 98 LEU B C 1
ATOM 1745 O O . LEU B 1 98 ? 7.676 -14.43 -1.258 1 97.5 98 LEU B O 1
ATOM 1749 N N . GLU B 1 99 ? 7.723 -12.344 -2.002 1 94.81 99 GLU B N 1
ATOM 1750 C CA . GLU B 1 99 ? 9.164 -12.18 -1.815 1 94.81 99 GLU B CA 1
ATOM 1751 C C . GLU B 1 99 ? 9.562 -12.414 -0.36 1 94.81 99 GLU B C 1
ATOM 1753 O O . GLU B 1 99 ? 10.578 -13.047 -0.083 1 94.81 99 GLU B O 1
ATOM 1758 N N . ASP B 1 100 ? 8.836 -11.891 0.581 1 91.19 100 ASP B N 1
ATOM 1759 C CA . ASP B 1 100 ? 9.172 -12.039 1.994 1 91.19 100 ASP B CA 1
ATOM 1760 C C . ASP B 1 100 ? 7.949 -11.797 2.875 1 91.19 100 ASP B C 1
ATOM 1762 O O . ASP B 1 100 ? 6.836 -11.633 2.369 1 91.19 100 ASP B O 1
ATOM 1766 N N . ALA B 1 101 ? 8.219 -11.852 4.145 1 93.44 101 ALA B N 1
ATOM 1767 C CA . ALA B 1 101 ? 7.137 -11.742 5.121 1 93.44 101 ALA B CA 1
ATOM 1768 C C . ALA B 1 101 ? 6.551 -10.336 5.133 1 93.44 101 ALA B C 1
ATOM 1770 O O . ALA B 1 101 ? 5.395 -10.133 5.523 1 93.44 101 ALA B O 1
ATOM 1771 N N . HIS B 1 102 ? 7.332 -9.352 4.746 1 93.69 102 HIS B N 1
ATOM 1772 C CA . HIS B 1 102 ? 6.852 -7.977 4.773 1 93.69 102 HIS B CA 1
ATOM 1773 C C . HIS B 1 102 ? 5.688 -7.777 3.809 1 93.69 102 HIS B C 1
ATOM 1775 O O . HIS B 1 102 ? 4.68 -7.16 4.16 1 93.69 102 HIS B O 1
ATOM 1781 N N . VAL B 1 103 ? 5.805 -8.391 2.65 1 95.38 103 VAL B N 1
ATOM 1782 C CA . VAL B 1 103 ? 4.754 -8.25 1.65 1 95.38 103 VAL B CA 1
ATOM 1783 C C . VAL B 1 103 ? 3.467 -8.898 2.156 1 95.38 103 VAL B C 1
ATOM 1785 O O . VAL B 1 103 ? 2.383 -8.32 2.031 1 95.38 103 VAL B O 1
ATOM 1788 N N . ARG B 1 104 ? 3.629 -10.023 2.729 1 96 104 ARG B N 1
ATOM 1789 C CA . ARG B 1 104 ? 2.475 -10.711 3.301 1 96 104 ARG B CA 1
ATOM 1790 C C . ARG B 1 104 ? 1.818 -9.867 4.387 1 96 104 ARG B C 1
ATOM 1792 O O . ARG B 1 104 ? 0.592 -9.758 4.438 1 96 104 ARG B O 1
ATOM 1799 N N . MET B 1 105 ? 2.643 -9.32 5.184 1 96.38 105 MET B N 1
ATOM 1800 C CA . MET B 1 105 ? 2.139 -8.5 6.281 1 96.38 105 MET B CA 1
ATOM 1801 C C . MET B 1 105 ? 1.43 -7.258 5.754 1 96.38 105 MET B C 1
ATOM 1803 O O . MET B 1 105 ? 0.426 -6.824 6.32 1 96.38 105 MET B O 1
ATOM 1807 N N . LEU B 1 106 ? 1.968 -6.66 4.727 1 96.31 106 LEU B N 1
ATOM 1808 C CA . LEU B 1 106 ? 1.312 -5.516 4.105 1 96.31 106 LEU B CA 1
ATOM 1809 C C . LEU B 1 106 ? -0.088 -5.887 3.625 1 96.31 106 LEU B C 1
ATOM 1811 O O . LEU B 1 106 ? -1.047 -5.152 3.867 1 96.31 106 LEU B O 1
ATOM 1815 N N . LEU B 1 107 ? -0.249 -7.023 2.938 1 96.31 107 LEU B N 1
ATOM 1816 C CA . LEU B 1 107 ? -1.539 -7.492 2.443 1 96.31 107 LEU B CA 1
ATOM 1817 C C . LEU B 1 107 ? -2.51 -7.727 3.596 1 96.31 107 LEU B C 1
ATOM 1819 O O . LEU B 1 107 ? -3.66 -7.285 3.543 1 96.31 107 LEU B O 1
ATOM 1823 N N . ASP B 1 108 ? -2.004 -8.398 4.637 1 95.56 108 ASP B N 1
ATOM 1824 C CA . ASP B 1 108 ? -2.848 -8.727 5.781 1 95.56 108 ASP B CA 1
ATOM 1825 C C . ASP B 1 108 ? -3.33 -7.461 6.484 1 95.56 108 ASP B C 1
ATOM 1827 O O . ASP B 1 108 ? -4.508 -7.348 6.832 1 95.56 108 ASP B O 1
ATOM 1831 N N . LEU B 1 109 ? -2.4 -6.574 6.668 1 94.69 109 LEU B N 1
ATOM 1832 C CA . LEU B 1 109 ? -2.727 -5.324 7.348 1 94.69 109 LEU B CA 1
ATOM 1833 C C . LEU B 1 109 ? -3.693 -4.488 6.516 1 94.69 109 LEU B C 1
ATOM 1835 O O . LEU B 1 109 ? -4.641 -3.908 7.051 1 94.69 109 LEU B O 1
ATOM 1839 N N . GLY B 1 110 ? -3.396 -4.367 5.23 1 94.31 110 GLY B N 1
ATOM 1840 C CA . GLY B 1 110 ? -4.316 -3.664 4.352 1 94.31 110 GLY B CA 1
ATOM 1841 C C . GLY B 1 110 ? -5.727 -4.223 4.395 1 94.31 110 GLY B C 1
ATOM 1842 O O . GLY B 1 110 ? -6.699 -3.467 4.453 1 94.31 110 GLY B O 1
ATOM 1843 N N . ARG B 1 111 ? -5.871 -5.527 4.363 1 92.94 111 ARG B N 1
ATOM 1844 C CA . ARG B 1 111 ? -7.176 -6.184 4.418 1 92.94 111 ARG B CA 1
ATOM 1845 C C . ARG B 1 111 ? -7.883 -5.887 5.734 1 92.94 111 ARG B C 1
ATOM 1847 O O . ARG B 1 111 ? -9.086 -5.625 5.754 1 92.94 111 ARG B O 1
ATOM 1854 N N . SER B 1 112 ? -7.113 -5.977 6.824 1 92.44 112 SER B N 1
ATOM 1855 C CA . SER B 1 112 ? -7.672 -5.66 8.141 1 92.44 112 SER B CA 1
ATOM 1856 C C . SER B 1 112 ? -8.195 -4.23 8.188 1 92.44 112 SER B C 1
ATOM 1858 O O . SER B 1 112 ? -9.266 -3.975 8.742 1 92.44 112 SER B O 1
ATOM 1860 N N . HIS B 1 113 ? -7.496 -3.305 7.582 1 91.06 113 HIS B N 1
ATOM 1861 C CA . HIS B 1 113 ? -7.883 -1.898 7.562 1 91.06 113 HIS B CA 1
ATOM 1862 C C . HIS B 1 113 ? -9.18 -1.695 6.785 1 91.06 113 HIS B C 1
ATOM 1864 O O . HIS B 1 113 ? -10.078 -0.984 7.238 1 91.06 113 HIS B O 1
ATOM 1870 N N . THR B 1 114 ? -9.273 -2.266 5.648 1 90.25 114 THR B N 1
ATOM 1871 C CA . THR B 1 114 ? -10.43 -2.078 4.777 1 90.25 114 THR B CA 1
ATOM 1872 C C . THR B 1 114 ? -11.672 -2.732 5.375 1 90.25 114 THR B C 1
ATOM 1874 O O . THR B 1 114 ? -12.789 -2.293 5.121 1 90.25 114 THR B O 1
ATOM 1877 N N . GLU B 1 115 ? -11.438 -3.826 6.062 1 86.12 115 GLU B N 1
ATOM 1878 C CA . GLU B 1 115 ? -12.555 -4.492 6.723 1 86.12 115 GLU B CA 1
ATOM 1879 C C . GLU B 1 115 ? -13.133 -3.629 7.84 1 86.12 115 GLU B C 1
ATOM 1881 O O . GLU B 1 115 ? -14.336 -3.684 8.117 1 86.12 115 GLU B O 1
ATOM 1886 N N . HIS B 1 116 ? -12.289 -2.93 8.469 1 79.88 116 HIS B N 1
ATOM 1887 C CA . HIS B 1 116 ? -12.703 -2.115 9.609 1 79.88 116 HIS B CA 1
ATOM 1888 C C . HIS B 1 116 ? -13.172 -0.737 9.156 1 79.88 116 HIS B C 1
ATOM 1890 O O . HIS B 1 116 ? -13.938 -0.075 9.859 1 79.88 116 HIS B O 1
ATOM 1896 N N . ALA B 1 117 ? -12.539 -0.289 8.031 1 67.44 117 ALA B N 1
ATOM 1897 C CA . ALA B 1 117 ? -12.812 1.083 7.605 1 67.44 117 ALA B CA 1
ATOM 1898 C C . ALA B 1 117 ? -14.148 1.184 6.879 1 67.44 117 ALA B C 1
ATOM 1900 O O . ALA B 1 117 ? -14.398 0.444 5.922 1 67.44 117 ALA B O 1
ATOM 1901 N N . THR B 1 118 ? -15.203 1.357 7.586 1 61.84 118 THR B N 1
ATOM 1902 C CA . THR B 1 118 ? -16.453 1.692 6.918 1 61.84 118 THR B CA 1
ATOM 1903 C C . THR B 1 118 ? -16.328 3.018 6.172 1 61.84 118 THR B C 1
ATOM 1905 O O . THR B 1 118 ? -15.906 4.02 6.742 1 61.84 118 THR B O 1
ATOM 1908 N N . PRO B 1 119 ? -16.281 2.949 4.723 1 56.81 119 PRO B N 1
ATOM 1909 C CA . PRO B 1 119 ? -16.125 4.227 4.023 1 56.81 119 PRO B CA 1
ATOM 1910 C C . PRO B 1 119 ? -17.031 5.316 4.594 1 56.81 119 PRO B C 1
ATOM 1912 O O . PRO B 1 119 ? -18.141 5.031 5.043 1 56.81 119 PRO B O 1
ATOM 1915 N N . LEU B 1 120 ? -16.391 6.375 5.031 1 56.75 120 LEU B N 1
ATOM 1916 C CA . LEU B 1 120 ? -17.234 7.488 5.473 1 56.75 120 LEU B CA 1
ATOM 1917 C C . LEU B 1 120 ? -18.156 7.957 4.352 1 56.75 120 LEU B C 1
ATOM 1919 O O . LEU B 1 120 ? -17.781 7.918 3.176 1 56.75 120 LEU B O 1
ATOM 1923 N N . HIS B 1 121 ? -19.469 7.887 4.559 1 53 121 HIS B N 1
ATOM 1924 C CA . HIS B 1 121 ? -20.438 8.508 3.66 1 53 121 HIS B CA 1
ATOM 1925 C C . HIS B 1 121 ? -20.047 9.938 3.328 1 53 121 HIS B C 1
ATOM 1927 O O . HIS B 1 121 ? -19.453 10.633 4.156 1 53 121 HIS B O 1
ATOM 1933 N N . PRO B 1 122 ? -19.953 10.305 1.988 1 51.66 122 PRO B N 1
ATOM 1934 C CA . PRO B 1 122 ? -19.641 11.672 1.589 1 51.66 122 PRO B CA 1
ATOM 1935 C C . PRO B 1 122 ? -20.141 12.711 2.586 1 51.66 122 PRO B C 1
ATOM 1937 O O . PRO B 1 122 ? -19.578 13.805 2.689 1 51.66 122 PRO B O 1
ATOM 1940 N N . ALA B 1 123 ? -21.25 12.438 3.1 1 53 123 ALA B N 1
ATOM 1941 C CA . ALA B 1 123 ? -21.906 13.406 3.98 1 53 123 ALA B CA 1
ATOM 1942 C C . ALA B 1 123 ? -21.062 13.656 5.234 1 53 123 ALA B C 1
ATOM 1944 O O . ALA B 1 123 ? -21.266 14.648 5.934 1 53 123 ALA B O 1
ATOM 1945 N N . GLU B 1 124 ? -20.438 12.672 5.578 1 53.31 124 GLU B N 1
ATOM 1946 C CA . GLU B 1 124 ? -19.719 12.805 6.84 1 53.31 124 GLU B CA 1
ATOM 1947 C C . GLU B 1 124 ? -18.391 13.531 6.645 1 53.31 124 GLU B C 1
ATOM 1949 O O . GLU B 1 124 ? -17.812 14.07 7.598 1 53.31 124 GLU B O 1
ATOM 1954 N N . VAL B 1 125 ? -17.812 13.477 5.578 1 53.72 125 VAL B N 1
ATOM 1955 C CA . VAL B 1 125 ? -16.547 14.133 5.281 1 53.72 125 VAL B CA 1
ATOM 1956 C C . VAL B 1 125 ? -16.734 15.648 5.309 1 53.72 125 VAL B C 1
ATOM 1958 O O . VAL B 1 125 ? -15.766 16.391 5.527 1 53.72 125 VAL B O 1
ATOM 1961 N N . ALA B 1 126 ? -17.766 16.281 4.812 1 50.47 126 ALA B N 1
ATOM 1962 C CA . ALA B 1 126 ? -18.078 17.703 4.699 1 50.47 126 ALA B CA 1
ATOM 1963 C C . ALA B 1 126 ? -18.234 18.328 6.078 1 50.47 126 ALA B C 1
ATOM 1965 O O . ALA B 1 126 ? -18.094 19.547 6.223 1 50.47 126 ALA B O 1
ATOM 1966 N N . GLN B 1 127 ? -18.547 17.625 7.074 1 42.78 127 GLN B N 1
ATOM 1967 C CA . GLN B 1 127 ? -18.812 18.312 8.336 1 42.78 127 GLN B CA 1
ATOM 1968 C C . GLN B 1 127 ? -17.516 18.516 9.117 1 42.78 127 GLN B C 1
ATOM 1970 O O . GLN B 1 127 ? -16.672 17.625 9.195 1 42.78 127 GLN B O 1
#

Foldseek 3Di:
DPPPPVVPPDPVVVVVVVVVVDDDPVVVVLVVVVVVLCVDPLLVLLQVVQLVVVKDWLVVSCVSSVHDSVVSVVSVVVCVVSQQKDWDDDVPTIMIHGRDVVSSVVSVVVVVCVVPDPPDDPVVVVD/DPPPPVVPPDPVVVVVVVVVVDDDPVVVVLVVVVVVLCVDPLLVLLQVVQLVVVKDWLVVSCVVSVHDSVVSVVSVVVCVVSQQKDWDDDVPIIMIHGRDVVSSVVSVVVVVCVVPDPPDDPVVVVD

Radius of gyration: 20.47 Å; Cα contacts (8 Å, |Δi|>4): 358; chains: 2; bounding box: 42×62×40 Å